Protein AF-A0A346PLQ7-F1 (afdb_monomer_lite)

Secondary structure (DSSP, 8-state):
---PPPHHHHHHHHHHHHHHHHHHHHHHH-GGGGGG-HHHHHHHTTS-HHHHHHHHHHHHHHHHHHHHHHHHH-------------------------------------------------------PPPTTHHHHHHHHHHH--SSS-HHHHHHHHHHHHHHHHHHHHHHHHHHHT--HHHHHHHHHTTTT---TTHHHHH--TTSPPPPHHHHHHHHHSSS-HHHHHHHHHHHHHHHHHHHHHHHHHTTS-S-----------

Organism: NCBI:txid2044521

Structure (mmCIF, N/CA/C/O backbone):
data_AF-A0A346PLQ7-F1
#
_entry.id   AF-A0A346PLQ7-F1
#
loop_
_atom_site.group_PDB
_atom_site.id
_atom_site.type_symbol
_atom_site.label_atom_id
_atom_site.label_alt_id
_atom_site.label_comp_id
_atom_site.label_asym_id
_atom_site.label_entity_id
_atom_site.label_seq_id
_atom_site.pdbx_PDB_ins_code
_atom_site.Cartn_x
_atom_site.Cartn_y
_atom_site.Cartn_z
_atom_site.occupancy
_atom_site.B_iso_or_equiv
_atom_site.auth_seq_id
_atom_site.auth_comp_id
_atom_site.auth_asym_id
_atom_site.auth_atom_id
_atom_site.pdbx_PDB_model_num
ATOM 1 N N . MET A 1 1 ? 37.295 -10.117 -28.046 1.00 43.34 1 MET A N 1
ATOM 2 C CA . MET A 1 1 ? 36.333 -10.942 -28.809 1.00 43.34 1 MET A CA 1
ATOM 3 C C . MET A 1 1 ? 35.296 -11.489 -27.837 1.00 43.34 1 MET A C 1
ATOM 5 O O . MET A 1 1 ? 35.578 -12.464 -27.155 1.00 43.34 1 MET A O 1
ATOM 9 N N . SER A 1 2 ? 34.142 -10.833 -27.710 1.00 53.53 2 SER A N 1
ATOM 10 C CA . SER A 1 2 ? 33.066 -11.277 -26.813 1.00 53.53 2 SER A CA 1
ATOM 11 C C . SER A 1 2 ? 32.132 -12.203 -27.582 1.00 53.53 2 SER A C 1
ATOM 13 O O . SER A 1 2 ? 31.464 -11.759 -28.512 1.00 53.53 2 SER A O 1
ATOM 15 N N . ARG A 1 3 ? 32.116 -13.495 -27.239 1.00 68.75 3 ARG A N 1
ATOM 16 C CA . ARG A 1 3 ? 31.121 -14.436 -27.764 1.00 68.75 3 ARG A CA 1
ATOM 17 C C . ARG A 1 3 ? 29.820 -14.179 -27.017 1.00 68.75 3 ARG A C 1
ATOM 19 O O . ARG A 1 3 ? 29.746 -14.417 -25.815 1.00 68.75 3 ARG A O 1
ATOM 26 N N . THR A 1 4 ? 28.829 -13.633 -27.704 1.00 61.00 4 THR A N 1
ATOM 27 C CA . THR A 1 4 ? 27.469 -13.567 -27.179 1.00 61.00 4 THR A CA 1
ATOM 28 C C . THR A 1 4 ? 26.945 -14.999 -27.038 1.00 61.00 4 THR A C 1
ATOM 30 O O . THR A 1 4 ? 27.007 -15.755 -28.010 1.00 61.00 4 THR A O 1
ATOM 33 N N . PRO A 1 5 ? 26.490 -15.407 -25.841 1.00 65.44 5 PRO A N 1
ATOM 34 C CA . PRO A 1 5 ? 25.977 -16.752 -25.623 1.00 65.44 5 PRO A CA 1
ATOM 35 C C . PRO A 1 5 ? 24.747 -16.990 -26.499 1.00 65.44 5 PRO A C 1
ATOM 37 O O . PRO A 1 5 ? 23.909 -16.101 -26.681 1.00 65.44 5 PRO A O 1
ATOM 40 N N . SER A 1 6 ? 24.654 -18.192 -27.060 1.00 80.81 6 SER A N 1
ATOM 41 C CA . SER A 1 6 ? 23.537 -18.578 -27.918 1.00 80.81 6 SER A CA 1
ATOM 42 C C . SER A 1 6 ? 22.246 -18.626 -27.102 1.00 80.81 6 SER A C 1
ATOM 44 O O . SER A 1 6 ? 22.224 -19.103 -25.968 1.00 80.81 6 SER A O 1
ATOM 46 N N . THR A 1 7 ? 21.128 -18.193 -27.687 1.00 76.75 7 THR A N 1
ATOM 47 C CA . THR A 1 7 ? 19.799 -18.240 -27.051 1.00 76.75 7 THR A CA 1
ATOM 48 C C . THR A 1 7 ? 19.446 -19.653 -26.573 1.00 76.75 7 THR A C 1
ATOM 50 O O . THR A 1 7 ? 18.760 -19.817 -25.568 1.00 76.75 7 THR A O 1
ATOM 53 N N . ARG A 1 8 ? 19.959 -20.685 -27.259 1.00 77.31 8 ARG A N 1
ATOM 54 C CA . ARG A 1 8 ? 19.791 -22.089 -26.860 1.00 77.31 8 ARG A CA 1
ATOM 55 C C . ARG A 1 8 ? 20.580 -22.438 -25.598 1.00 77.31 8 ARG A C 1
ATOM 57 O O . ARG A 1 8 ? 20.050 -23.134 -24.743 1.00 77.31 8 ARG A O 1
ATOM 64 N N . GLU A 1 9 ? 21.803 -21.933 -25.455 1.00 67.38 9 GLU A N 1
ATOM 65 C CA . GLU A 1 9 ? 22.626 -22.154 -24.255 1.00 67.38 9 GLU A CA 1
ATOM 66 C C . GLU A 1 9 ? 21.992 -21.494 -23.029 1.00 67.38 9 GLU A C 1
ATOM 68 O O . GLU A 1 9 ? 21.958 -22.086 -21.953 1.00 67.38 9 GLU A O 1
ATOM 73 N N . LEU A 1 10 ? 21.405 -20.307 -23.209 1.00 68.56 10 LEU A N 1
ATOM 74 C CA . LEU A 1 10 ? 20.679 -19.620 -22.145 1.00 68.56 10 LEU A CA 1
ATOM 75 C C . LEU A 1 10 ? 19.423 -20.397 -21.715 1.00 68.56 10 LEU A C 1
ATOM 77 O O . LEU A 1 10 ? 19.183 -20.550 -20.521 1.00 68.56 10 LEU A O 1
ATOM 81 N N . LEU A 1 11 ? 18.649 -20.935 -22.665 1.00 69.88 11 LEU A N 1
ATOM 82 C CA . LEU A 1 11 ? 17.477 -21.760 -22.347 1.00 69.88 11 LEU A CA 1
ATOM 83 C C . LEU A 1 11 ? 17.855 -23.041 -21.596 1.00 69.88 11 LEU A C 1
ATOM 85 O O . LEU A 1 11 ? 17.180 -23.400 -20.634 1.00 69.88 11 LEU A O 1
ATOM 89 N N . VAL A 1 12 ? 18.950 -23.699 -21.986 1.00 72.12 12 VAL A N 1
ATOM 90 C CA . VAL A 1 12 ? 19.456 -24.889 -21.285 1.00 72.12 12 VAL A CA 1
ATOM 91 C C . VAL A 1 12 ? 19.910 -24.537 -19.867 1.00 72.12 12 VAL A C 1
ATOM 93 O O . VAL A 1 12 ? 19.554 -25.241 -18.924 1.00 72.12 12 VAL A O 1
ATOM 96 N N . ALA A 1 13 ? 20.628 -23.426 -19.687 1.00 68.94 13 ALA A N 1
ATOM 97 C CA . ALA A 1 13 ? 21.065 -22.973 -18.367 1.00 68.94 13 ALA A CA 1
ATOM 98 C C . ALA A 1 13 ? 19.880 -22.641 -17.442 1.00 68.94 13 ALA A C 1
ATOM 100 O O . ALA A 1 13 ? 19.879 -23.035 -16.277 1.00 68.94 13 ALA A O 1
ATOM 101 N N . VAL A 1 14 ? 18.844 -21.973 -17.963 1.00 69.44 14 VAL A N 1
ATOM 102 C CA . VAL A 1 14 ? 17.620 -21.661 -17.206 1.00 69.44 14 VAL A CA 1
ATOM 103 C C . VAL A 1 14 ? 16.852 -22.936 -16.845 1.00 69.44 14 VAL A C 1
ATOM 105 O O . VAL A 1 14 ? 16.408 -23.069 -15.706 1.00 69.44 14 VAL A O 1
ATOM 108 N N . ALA A 1 15 ? 16.732 -23.894 -17.769 1.00 70.25 15 ALA A N 1
ATOM 109 C CA . ALA A 1 15 ? 16.064 -25.169 -17.506 1.00 70.25 15 ALA A CA 1
ATOM 110 C C . ALA A 1 15 ? 16.790 -25.987 -16.424 1.00 70.25 15 ALA A C 1
ATOM 112 O O . ALA A 1 15 ? 16.147 -26.509 -15.514 1.00 70.25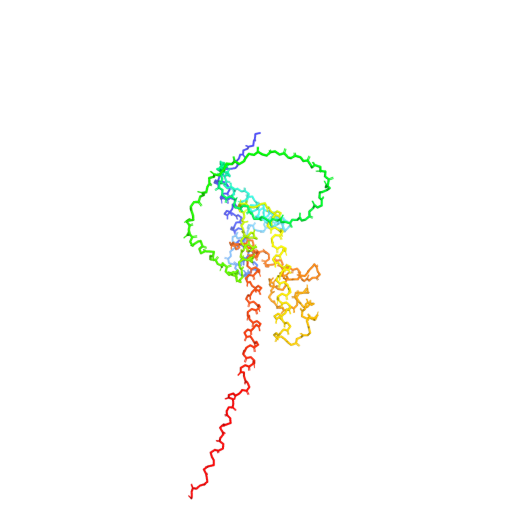 15 ALA A O 1
ATOM 113 N N . LEU A 1 16 ? 18.126 -26.045 -16.475 1.00 68.69 16 LEU A N 1
ATOM 114 C CA . LEU A 1 16 ? 18.941 -26.727 -15.466 1.00 68.69 16 LEU A CA 1
ATOM 115 C C . LEU A 1 16 ? 18.855 -26.043 -14.097 1.00 68.69 16 LEU A C 1
ATOM 117 O O . LEU A 1 16 ? 18.685 -26.724 -13.087 1.00 68.69 16 LEU A O 1
ATOM 121 N N . ALA A 1 17 ? 18.912 -24.709 -14.055 1.00 69.12 17 ALA A N 1
ATOM 122 C CA . ALA A 1 17 ? 18.752 -23.954 -12.815 1.00 69.12 17 ALA A CA 1
ATOM 123 C C . ALA A 1 17 ? 17.357 -24.163 -12.201 1.00 69.12 17 ALA A C 1
ATOM 125 O O . ALA A 1 17 ? 17.246 -24.390 -10.998 1.00 69.12 17 ALA A O 1
ATOM 126 N N . GLY A 1 18 ? 16.301 -24.157 -13.023 1.00 71.31 18 GLY A N 1
ATOM 127 C CA . GLY A 1 18 ? 14.931 -24.435 -12.587 1.00 71.31 18 GLY A CA 1
ATOM 128 C C . GLY A 1 18 ? 14.758 -25.855 -12.043 1.00 71.31 18 GLY A C 1
ATOM 129 O O . GLY A 1 18 ? 14.168 -26.031 -10.979 1.00 71.31 18 GLY A O 1
ATOM 130 N N . ALA A 1 19 ? 15.329 -26.859 -12.716 1.00 71.56 19 ALA A N 1
ATOM 131 C CA . ALA A 1 19 ? 15.303 -28.245 -12.252 1.00 71.56 19 ALA A CA 1
ATOM 132 C C . ALA A 1 19 ? 16.051 -28.425 -10.920 1.00 71.56 19 ALA A C 1
ATOM 134 O O . ALA A 1 19 ? 15.548 -29.101 -10.024 1.00 71.56 19 ALA A O 1
ATOM 135 N N . ALA A 1 20 ? 17.208 -27.777 -10.750 1.00 71.75 20 ALA A N 1
ATOM 136 C CA . ALA A 1 20 ? 17.966 -27.813 -9.499 1.00 71.75 20 ALA A CA 1
ATOM 137 C C . ALA A 1 20 ? 17.198 -27.167 -8.332 1.00 71.75 20 ALA A C 1
ATOM 139 O O . ALA A 1 20 ? 17.188 -27.700 -7.223 1.00 71.75 20 ALA A O 1
ATOM 140 N N . LEU A 1 21 ? 16.504 -26.053 -8.585 1.00 70.81 21 LEU A N 1
ATOM 141 C CA . LEU A 1 21 ? 15.679 -25.362 -7.588 1.00 70.81 21 LEU A CA 1
ATOM 142 C C . LEU A 1 21 ? 14.437 -26.181 -7.212 1.00 70.81 21 LEU A C 1
ATOM 144 O O . LEU A 1 21 ? 14.097 -26.291 -6.032 1.00 70.81 21 LEU A O 1
ATOM 148 N N . ALA A 1 22 ? 13.789 -26.804 -8.199 1.00 69.94 22 ALA A N 1
ATOM 149 C CA . ALA A 1 22 ? 12.669 -27.711 -7.973 1.00 69.94 22 ALA A CA 1
ATOM 150 C C . ALA A 1 22 ? 13.101 -28.913 -7.122 1.00 69.94 22 ALA A C 1
ATOM 152 O O . ALA A 1 22 ? 12.481 -29.182 -6.101 1.00 69.94 22 ALA A O 1
ATOM 153 N N . LEU A 1 23 ? 14.219 -29.561 -7.471 1.00 71.81 23 LEU A N 1
ATOM 154 C CA . LEU A 1 23 ? 14.755 -30.692 -6.711 1.00 71.81 23 LEU A CA 1
ATOM 155 C C . LEU A 1 23 ? 15.138 -30.296 -5.279 1.00 71.81 23 LEU A C 1
ATOM 157 O O . LEU A 1 23 ? 14.747 -30.983 -4.334 1.00 71.81 23 LEU A O 1
ATOM 161 N N . GLY A 1 24 ? 15.824 -29.162 -5.102 1.00 71.25 24 GLY A N 1
ATOM 162 C CA . GLY A 1 24 ? 16.203 -28.647 -3.784 1.00 71.25 24 GLY A CA 1
ATOM 163 C C . GLY A 1 24 ? 15.001 -28.305 -2.900 1.00 71.25 24 GLY A C 1
ATOM 164 O O . GLY A 1 24 ? 14.987 -28.638 -1.717 1.00 71.25 24 GLY A O 1
ATOM 165 N N . THR A 1 25 ? 13.952 -27.705 -3.467 1.00 70.12 25 THR A N 1
ATOM 166 C CA . THR A 1 25 ? 12.725 -27.391 -2.713 1.00 70.12 25 THR A CA 1
ATOM 167 C C . THR A 1 25 ? 11.950 -28.649 -2.329 1.00 70.12 25 THR A C 1
ATOM 169 O O . THR A 1 25 ? 11.519 -28.760 -1.180 1.00 70.12 25 THR A O 1
ATOM 172 N N . THR A 1 26 ? 11.838 -29.642 -3.220 1.00 68.38 26 THR A N 1
ATOM 173 C CA . THR A 1 26 ? 11.240 -30.940 -2.862 1.00 68.38 26 THR A CA 1
ATOM 174 C C . THR A 1 26 ? 12.032 -31.685 -1.792 1.00 68.38 26 THR A C 1
ATOM 176 O O . THR A 1 26 ? 11.416 -32.267 -0.904 1.00 68.38 26 THR A O 1
ATOM 179 N N . ALA A 1 27 ? 13.366 -31.625 -1.820 1.00 70.12 27 ALA A N 1
ATOM 180 C CA . ALA A 1 27 ? 14.225 -32.254 -0.818 1.00 70.12 27 ALA A CA 1
ATOM 181 C C . ALA A 1 27 ? 14.017 -31.667 0.590 1.00 70.12 27 ALA A C 1
ATOM 183 O O . ALA A 1 27 ? 13.971 -32.410 1.567 1.00 70.12 27 ALA A O 1
ATOM 184 N N . VAL A 1 28 ? 13.832 -30.345 0.694 1.00 70.81 28 VAL A N 1
ATOM 185 C CA . VAL A 1 28 ? 13.561 -29.665 1.973 1.00 70.81 28 VAL A CA 1
ATOM 186 C C . VAL A 1 28 ? 12.150 -29.966 2.487 1.00 70.81 28 VAL A C 1
ATOM 188 O O . VAL A 1 28 ? 11.960 -30.174 3.682 1.00 70.81 28 VAL A O 1
ATOM 191 N N . LEU A 1 29 ? 11.153 -29.998 1.599 1.00 74.56 29 LEU A N 1
ATOM 192 C CA . LEU A 1 29 ? 9.750 -30.203 1.977 1.00 74.56 29 LEU A CA 1
ATOM 193 C C . LEU A 1 29 ? 9.404 -31.672 2.258 1.00 74.56 29 LEU A C 1
ATOM 195 O O . LEU A 1 29 ? 8.481 -31.947 3.024 1.00 74.56 29 LEU A O 1
ATOM 199 N N . ARG A 1 30 ? 10.097 -32.618 1.617 1.00 71.38 30 ARG A N 1
ATOM 200 C CA . ARG A 1 30 ? 9.848 -34.061 1.738 1.00 71.38 30 ARG A CA 1
ATOM 201 C C . ARG A 1 30 ? 11.162 -34.847 1.724 1.00 71.38 30 ARG A C 1
ATOM 203 O O . ARG A 1 30 ? 11.501 -35.443 0.700 1.00 71.38 30 ARG A O 1
ATOM 210 N N . PRO A 1 31 ? 11.871 -34.922 2.864 1.00 71.19 31 PRO A N 1
ATOM 211 C CA . PRO A 1 31 ? 13.129 -35.663 2.953 1.00 71.19 31 PRO A CA 1
ATOM 212 C C . PRO A 1 31 ? 12.963 -37.157 2.622 1.00 71.19 31 PRO A C 1
ATOM 214 O O . PRO A 1 31 ? 13.887 -37.773 2.107 1.00 71.19 31 PRO A O 1
ATOM 217 N N . THR A 1 32 ? 11.766 -37.723 2.807 1.00 78.88 32 THR A N 1
ATOM 218 C CA . THR A 1 32 ? 11.457 -39.132 2.500 1.00 78.88 32 THR A CA 1
ATOM 219 C C . THR A 1 32 ? 11.473 -39.478 1.008 1.00 78.88 32 THR A C 1
ATOM 221 O O . THR A 1 32 ? 11.574 -40.649 0.658 1.00 78.88 32 THR A O 1
ATOM 224 N N . LEU A 1 33 ? 11.402 -38.496 0.099 1.00 67.44 33 LEU A N 1
ATOM 225 C CA . LEU A 1 33 ? 11.536 -38.760 -1.341 1.00 67.44 33 LEU A CA 1
ATOM 226 C C . LEU A 1 33 ? 12.994 -38.979 -1.768 1.00 67.44 33 LEU A C 1
ATOM 228 O O . LEU A 1 33 ? 13.230 -39.611 -2.796 1.00 67.44 33 LEU A O 1
ATOM 232 N N . LEU A 1 34 ? 13.966 -38.502 -0.982 1.00 62.28 34 LEU A N 1
ATOM 233 C CA . LEU A 1 34 ? 15.385 -38.752 -1.250 1.00 62.28 34 LEU A CA 1
ATOM 234 C C . LEU A 1 34 ? 15.753 -40.223 -1.024 1.00 62.28 34 LEU A C 1
ATOM 236 O O . LEU A 1 34 ? 16.604 -40.744 -1.737 1.00 62.28 34 LEU A O 1
ATOM 240 N N . GLU A 1 35 ? 15.053 -40.914 -0.119 1.00 69.81 35 GLU A N 1
ATOM 241 C CA . GLU A 1 35 ? 15.236 -42.354 0.116 1.00 69.81 35 GLU A CA 1
ATOM 242 C C . GLU A 1 35 ? 14.797 -43.214 -1.083 1.00 69.81 35 GLU A C 1
ATOM 244 O O . GLU A 1 35 ? 15.256 -44.343 -1.236 1.00 69.81 35 GLU A O 1
ATOM 249 N N . GLN A 1 36 ? 13.935 -42.699 -1.970 1.00 72.81 36 GLN A N 1
ATOM 250 C CA . GLN A 1 36 ? 13.417 -43.465 -3.112 1.00 72.81 36 GLN A CA 1
ATOM 251 C C . GLN A 1 36 ? 14.311 -43.423 -4.359 1.00 72.81 36 GLN A C 1
ATOM 253 O O . GLN A 1 36 ? 14.020 -44.124 -5.330 1.00 72.81 36 GLN A O 1
ATOM 258 N N . VAL A 1 37 ? 15.394 -42.635 -4.367 1.00 72.44 37 VAL A N 1
ATOM 259 C CA . VAL A 1 37 ? 16.249 -42.475 -5.556 1.00 72.44 37 VAL A CA 1
ATOM 260 C C . VAL A 1 37 ? 17.716 -42.802 -5.235 1.00 72.44 37 VAL A C 1
ATOM 262 O O . VAL A 1 37 ? 18.540 -41.893 -5.116 1.00 72.44 37 VAL A O 1
ATOM 265 N N . PRO A 1 38 ? 18.095 -44.096 -5.172 1.00 73.50 38 PRO A N 1
ATOM 266 C CA . PRO A 1 38 ? 19.467 -44.524 -4.849 1.00 73.50 38 PRO A CA 1
ATOM 267 C C . PRO A 1 38 ? 20.522 -44.021 -5.855 1.00 73.50 38 PRO A C 1
ATOM 269 O O . PRO A 1 38 ? 21.710 -43.917 -5.544 1.00 73.50 38 PRO A O 1
ATOM 272 N N . ALA A 1 39 ? 20.095 -43.639 -7.063 1.00 69.56 39 ALA A N 1
ATOM 273 C CA . ALA A 1 39 ? 20.966 -43.033 -8.066 1.00 69.56 39 ALA A CA 1
ATOM 274 C C . ALA A 1 39 ? 21.487 -41.638 -7.660 1.00 69.56 39 ALA A C 1
ATOM 276 O O . ALA A 1 39 ? 22.589 -41.267 -8.063 1.00 69.56 39 ALA A O 1
ATOM 277 N N . LEU A 1 40 ? 20.738 -40.870 -6.854 1.00 63.91 40 LEU A N 1
ATOM 278 C CA . LEU A 1 40 ? 21.210 -39.571 -6.358 1.00 63.91 40 LEU A CA 1
ATOM 279 C C . LEU A 1 40 ? 22.263 -39.738 -5.262 1.00 63.91 40 LEU A C 1
ATOM 281 O O . LEU A 1 40 ? 23.227 -38.979 -5.233 1.00 63.91 40 LEU A O 1
ATOM 285 N N . GLU A 1 41 ? 22.121 -40.746 -4.405 1.00 69.25 41 GLU A N 1
ATOM 286 C CA . GLU A 1 41 ? 23.046 -40.998 -3.296 1.00 69.25 41 GLU A CA 1
ATOM 287 C C . GLU A 1 41 ? 24.469 -41.281 -3.803 1.00 69.25 41 GLU A C 1
ATOM 289 O O . GLU A 1 41 ? 25.445 -40.742 -3.284 1.00 69.25 41 GLU A O 1
ATOM 294 N N . SER A 1 42 ? 24.578 -42.016 -4.915 1.00 74.12 42 SER A N 1
ATOM 295 C CA . SER A 1 42 ? 25.856 -42.292 -5.588 1.00 74.12 42 SER A CA 1
ATOM 296 C C . SER A 1 42 ? 26.502 -41.034 -6.186 1.00 74.12 42 SER A C 1
ATOM 298 O O . SER A 1 42 ? 27.724 -40.901 -6.189 1.00 74.12 42 SER A O 1
ATOM 300 N N . ALA A 1 43 ? 25.692 -40.095 -6.684 1.00 67.94 43 ALA A N 1
ATOM 301 C CA . ALA A 1 43 ? 26.179 -38.845 -7.265 1.00 67.94 43 ALA A CA 1
ATOM 302 C C . ALA A 1 43 ? 26.557 -37.805 -6.193 1.00 67.94 43 ALA A C 1
ATOM 304 O O . ALA A 1 43 ? 27.497 -37.034 -6.384 1.00 67.94 43 ALA A O 1
ATOM 305 N N . LEU A 1 44 ? 25.845 -37.789 -5.063 1.00 66.62 44 LEU A N 1
ATOM 306 C CA . LEU A 1 44 ? 26.087 -36.873 -3.945 1.00 66.62 44 LEU A CA 1
ATOM 307 C C . LEU A 1 44 ? 27.176 -37.363 -2.986 1.00 66.62 44 LEU A C 1
ATOM 309 O O . LEU A 1 44 ? 27.885 -36.531 -2.428 1.00 66.62 44 LEU A O 1
ATOM 313 N N . GLY A 1 45 ? 27.370 -38.676 -2.836 1.00 76.94 45 GLY A N 1
ATOM 314 C CA . GLY A 1 45 ? 28.389 -39.245 -1.946 1.00 76.94 45 GLY A CA 1
ATOM 315 C C . GLY A 1 45 ? 29.832 -38.881 -2.321 1.00 76.94 45 GLY A C 1
ATOM 316 O O . GLY A 1 45 ? 30.712 -38.909 -1.466 1.00 76.94 45 GLY A O 1
ATOM 317 N N . GLY A 1 46 ? 30.078 -38.499 -3.579 1.00 80.06 46 GLY A N 1
ATOM 318 C CA . GLY A 1 46 ? 31.382 -38.013 -4.043 1.00 80.06 46 GLY A CA 1
ATOM 319 C C . GLY A 1 46 ? 31.601 -36.503 -3.888 1.00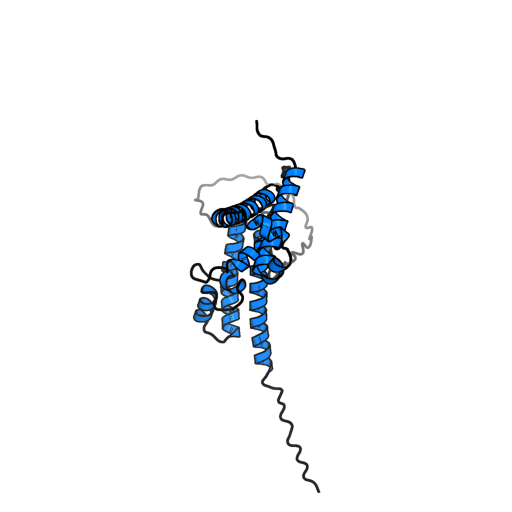 80.06 46 GLY A C 1
ATOM 320 O O . GLY A 1 46 ? 32.708 -36.024 -4.128 1.00 80.06 46 GLY A O 1
ATOM 321 N N . LEU A 1 47 ? 30.571 -35.733 -3.521 1.00 77.81 47 LEU A N 1
ATOM 322 C CA . LEU A 1 47 ? 30.662 -34.280 -3.395 1.00 77.81 47 LEU A CA 1
ATOM 323 C C . LEU A 1 47 ? 30.972 -33.897 -1.948 1.00 77.81 47 LEU A C 1
ATOM 325 O O . LEU A 1 47 ? 30.202 -34.185 -1.034 1.00 77.81 47 LEU A O 1
ATOM 329 N N . GLU A 1 48 ? 32.083 -33.189 -1.733 1.00 83.12 48 GLU A N 1
ATOM 330 C CA . GLU A 1 48 ? 32.378 -32.625 -0.416 1.00 83.12 48 GLU A CA 1
ATOM 331 C C . GLU A 1 48 ? 31.221 -31.718 0.060 1.00 83.12 48 GLU A C 1
ATOM 333 O O . GLU A 1 48 ? 30.713 -30.906 -0.724 1.00 83.12 48 GLU A O 1
ATOM 338 N N . PRO A 1 49 ? 30.842 -31.760 1.353 1.00 78.75 49 PRO A N 1
ATOM 339 C CA . PRO A 1 49 ? 29.760 -30.934 1.900 1.00 78.75 49 PRO A CA 1
ATOM 340 C C . PRO A 1 49 ? 29.935 -29.435 1.618 1.00 78.75 49 PRO A C 1
ATOM 342 O O . PRO A 1 49 ? 28.967 -28.714 1.376 1.00 78.75 49 PRO A O 1
ATOM 345 N N . ARG A 1 50 ? 31.189 -28.958 1.592 1.00 74.62 50 ARG A N 1
ATOM 346 C CA . ARG A 1 50 ? 31.522 -27.571 1.236 1.00 74.62 50 ARG A CA 1
ATOM 347 C C . ARG A 1 50 ? 31.132 -27.227 -0.200 1.00 74.62 50 ARG A C 1
ATOM 349 O O . ARG A 1 50 ? 30.635 -26.130 -0.439 1.00 74.62 50 ARG A O 1
ATOM 356 N N . THR A 1 51 ? 31.309 -28.155 -1.133 1.00 72.06 51 THR A N 1
ATOM 357 C CA . THR A 1 51 ? 30.976 -27.973 -2.550 1.00 72.06 51 THR A CA 1
ATOM 358 C C . THR A 1 51 ? 29.471 -27.862 -2.752 1.00 72.06 51 THR A C 1
ATOM 360 O O . THR A 1 51 ? 29.030 -27.044 -3.553 1.00 72.06 51 THR A O 1
ATOM 363 N N . VAL A 1 52 ? 28.671 -28.605 -1.980 1.00 72.31 52 VAL A N 1
ATOM 364 C CA . VAL A 1 52 ? 27.200 -28.524 -2.024 1.00 72.31 52 VAL A CA 1
ATOM 365 C C . VAL A 1 52 ? 26.708 -27.154 -1.552 1.00 72.31 52 VAL A C 1
ATOM 367 O O . VAL A 1 52 ? 25.887 -26.526 -2.221 1.00 72.31 52 VAL A O 1
ATOM 370 N N . VAL A 1 53 ? 27.249 -26.645 -0.439 1.00 74.25 53 VAL A N 1
ATOM 371 C CA . VAL A 1 53 ? 26.913 -25.300 0.064 1.00 74.25 53 VAL A CA 1
ATOM 372 C C . VAL A 1 53 ? 27.321 -24.227 -0.946 1.00 74.25 53 VAL A C 1
ATOM 374 O O . VAL A 1 53 ? 26.542 -23.324 -1.247 1.00 74.25 53 VAL A O 1
ATOM 377 N N . LEU A 1 54 ? 28.516 -24.348 -1.522 1.00 71.12 54 LEU A N 1
ATOM 378 C CA . LEU A 1 54 ? 29.036 -23.386 -2.489 1.00 71.12 54 LEU A CA 1
ATOM 379 C C . LEU A 1 54 ? 28.232 -23.405 -3.800 1.00 71.12 54 LEU A C 1
ATOM 381 O O . LEU A 1 54 ? 27.885 -22.342 -4.312 1.00 71.12 54 LEU A O 1
ATOM 385 N N . ALA A 1 55 ? 27.852 -24.587 -4.293 1.00 70.81 55 ALA A N 1
ATOM 386 C CA . ALA A 1 55 ? 26.983 -24.752 -5.457 1.00 70.81 55 ALA A CA 1
ATOM 387 C C . ALA A 1 55 ? 25.570 -24.203 -5.211 1.00 70.81 55 ALA A C 1
ATOM 389 O O . ALA A 1 55 ? 24.993 -23.588 -6.105 1.00 70.81 55 ALA A O 1
ATOM 390 N N . SER A 1 56 ? 25.033 -24.358 -3.997 1.00 67.88 56 SER A N 1
ATOM 391 C CA . SER A 1 56 ? 23.750 -23.770 -3.598 1.00 67.88 56 SER A CA 1
ATOM 392 C C . SER A 1 56 ? 23.791 -22.237 -3.623 1.00 67.88 56 SER A C 1
ATOM 394 O O . SER A 1 56 ? 22.926 -21.608 -4.239 1.00 67.88 56 SER A O 1
ATOM 396 N N . ILE A 1 57 ? 24.833 -21.630 -3.037 1.00 71.69 57 ILE A N 1
ATOM 397 C CA . ILE A 1 57 ? 25.039 -20.170 -3.028 1.00 71.69 57 ILE A CA 1
ATOM 398 C C . ILE A 1 57 ? 25.225 -19.635 -4.456 1.00 71.69 57 ILE A C 1
ATOM 400 O O . ILE A 1 57 ? 24.607 -18.643 -4.842 1.00 71.69 57 ILE A O 1
ATOM 404 N N . LEU A 1 58 ? 26.040 -20.304 -5.275 1.00 68.00 58 LEU A N 1
ATOM 405 C CA . LEU A 1 58 ? 26.227 -19.942 -6.684 1.00 68.00 58 LEU A CA 1
ATOM 406 C C . LEU A 1 58 ? 24.945 -20.111 -7.501 1.00 68.00 58 LEU A C 1
ATOM 408 O O . LEU A 1 58 ? 24.652 -19.263 -8.341 1.00 68.00 58 LEU A O 1
ATOM 412 N N . GLY A 1 59 ? 24.159 -21.156 -7.236 1.00 72.81 59 GLY A N 1
ATOM 413 C CA . GLY A 1 59 ? 22.859 -21.372 -7.863 1.00 72.81 59 GLY A CA 1
ATOM 414 C C . GLY A 1 59 ? 21.878 -20.246 -7.542 1.00 72.81 59 GLY A C 1
ATOM 415 O O . GLY A 1 59 ? 21.254 -19.695 -8.447 1.00 72.81 59 GLY A O 1
ATOM 416 N N . THR A 1 60 ? 21.801 -19.829 -6.276 1.00 68.44 60 THR A N 1
ATOM 417 C CA . THR A 1 60 ? 20.947 -18.702 -5.861 1.00 68.44 60 THR A CA 1
ATOM 418 C C . THR A 1 60 ? 21.406 -17.375 -6.463 1.00 68.44 60 THR A C 1
ATOM 420 O O . THR A 1 60 ? 20.580 -16.629 -6.993 1.00 68.44 60 THR A O 1
ATOM 423 N N . LEU A 1 61 ? 22.713 -17.093 -6.464 1.00 69.00 61 LEU A N 1
ATOM 424 C CA . LEU A 1 61 ? 23.271 -15.896 -7.105 1.00 69.00 61 LEU A CA 1
ATOM 425 C C . LEU A 1 61 ? 23.052 -15.892 -8.627 1.00 69.00 61 LEU A C 1
ATOM 427 O O . LEU A 1 61 ? 22.732 -14.850 -9.200 1.00 69.00 61 LEU A O 1
ATOM 431 N N . GLY A 1 62 ? 23.168 -17.049 -9.283 1.00 72.06 62 GLY A N 1
ATOM 432 C CA . GLY A 1 62 ? 22.926 -17.204 -10.718 1.00 72.06 62 GLY A CA 1
ATOM 433 C C . GLY A 1 62 ? 21.474 -16.921 -11.105 1.00 72.06 62 GLY A C 1
ATOM 434 O O . GLY A 1 62 ? 21.218 -16.212 -12.080 1.00 72.06 62 GLY A O 1
ATOM 435 N N . VAL A 1 63 ? 20.517 -17.396 -10.304 1.00 68.25 63 VAL A N 1
ATOM 436 C CA . VAL A 1 63 ? 19.087 -17.110 -10.498 1.00 68.25 63 VAL A CA 1
ATOM 437 C C . VAL A 1 63 ? 18.796 -15.621 -10.301 1.00 68.25 63 VAL A C 1
ATOM 439 O O . VAL A 1 63 ? 18.128 -15.017 -11.140 1.00 68.25 63 VAL A O 1
ATOM 442 N N . ALA A 1 64 ? 19.354 -14.997 -9.258 1.00 60.97 64 ALA A N 1
ATOM 443 C CA . ALA A 1 64 ? 19.196 -13.561 -9.023 1.00 60.97 64 ALA A CA 1
ATOM 444 C C . ALA A 1 64 ? 19.748 -12.714 -10.189 1.00 60.97 64 ALA A C 1
ATOM 446 O O . ALA A 1 64 ? 19.106 -11.756 -10.628 1.00 60.97 64 ALA A O 1
ATOM 447 N N . ALA A 1 65 ? 20.904 -13.094 -10.743 1.00 62.66 65 ALA A N 1
ATOM 448 C CA . ALA A 1 65 ? 21.504 -12.415 -11.889 1.00 62.66 65 ALA A CA 1
ATOM 449 C C . ALA A 1 65 ? 20.661 -12.566 -13.170 1.00 62.66 65 ALA A C 1
ATOM 451 O O . ALA A 1 65 ? 20.471 -11.592 -13.901 1.00 62.66 65 ALA A O 1
ATOM 452 N N . LEU A 1 66 ? 20.105 -13.755 -13.427 1.00 57.53 66 LEU A N 1
ATOM 453 C CA . LEU A 1 66 ? 19.238 -13.999 -14.585 1.00 57.53 66 LEU A CA 1
ATOM 454 C C . LEU A 1 66 ? 17.935 -13.189 -14.519 1.00 57.53 66 LEU A C 1
ATOM 456 O O . LEU A 1 66 ? 17.532 -12.603 -15.526 1.00 57.53 66 LEU A O 1
ATOM 460 N N . VAL A 1 67 ? 17.319 -13.079 -13.339 1.00 65.25 67 VAL A N 1
ATOM 461 C CA . VAL 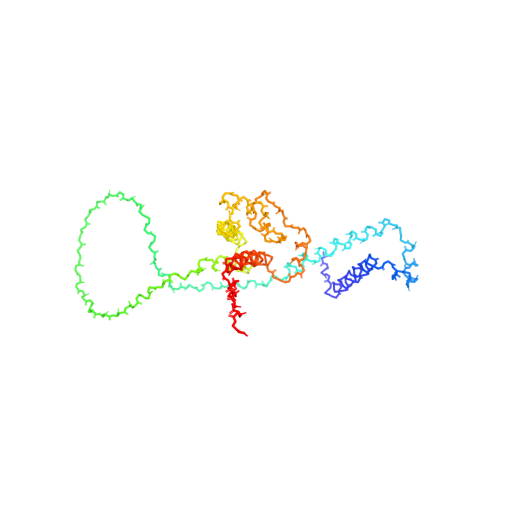A 1 67 ? 16.119 -12.249 -13.132 1.00 65.25 67 VAL A CA 1
ATOM 462 C C . VAL A 1 67 ? 16.431 -10.761 -13.355 1.00 65.25 67 VAL A C 1
ATOM 464 O O . VAL A 1 67 ? 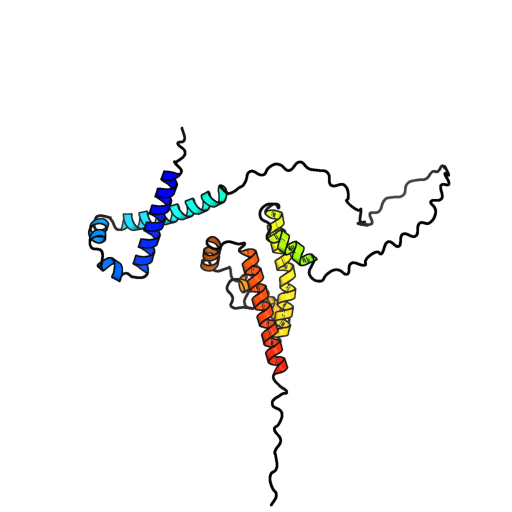15.671 -10.063 -14.030 1.00 65.25 67 VAL A O 1
ATOM 467 N N . GLY A 1 68 ? 17.586 -10.279 -12.885 1.00 52.81 68 GLY A N 1
ATOM 468 C CA . GLY A 1 68 ? 18.018 -8.892 -13.096 1.00 52.81 68 GLY A CA 1
ATOM 469 C C . GLY A 1 68 ? 18.309 -8.537 -14.562 1.00 52.81 68 GLY A C 1
ATOM 470 O O . GLY A 1 68 ? 18.015 -7.425 -15.004 1.00 52.81 68 GLY A O 1
ATOM 471 N N . VAL A 1 69 ? 18.855 -9.474 -15.346 1.00 55.72 69 VAL A N 1
ATOM 472 C CA . VAL A 1 69 ? 19.177 -9.248 -16.769 1.00 55.72 69 VAL A CA 1
ATOM 473 C C . VAL A 1 69 ? 17.931 -9.329 -17.656 1.00 55.72 69 VAL A C 1
ATOM 475 O O . VAL A 1 69 ? 17.779 -8.507 -18.562 1.00 55.72 69 VAL A O 1
ATOM 478 N N . ALA A 1 70 ? 16.998 -10.242 -17.370 1.00 50.22 70 ALA A N 1
ATOM 479 C CA . ALA A 1 70 ? 15.742 -10.353 -18.116 1.00 50.22 70 ALA A CA 1
ATOM 480 C C . ALA A 1 70 ? 14.876 -9.082 -18.005 1.00 50.22 70 ALA A C 1
ATOM 482 O O . ALA A 1 70 ? 14.268 -8.663 -18.992 1.00 50.22 70 ALA A O 1
ATOM 483 N N . GLY A 1 71 ? 14.896 -8.405 -16.851 1.00 47.34 71 GLY A N 1
ATOM 484 C CA . GLY A 1 71 ? 14.218 -7.116 -16.670 1.00 47.34 71 GLY A CA 1
ATOM 485 C C . GLY A 1 71 ? 14.813 -5.971 -17.501 1.00 47.34 71 GLY A C 1
ATOM 486 O O . GLY A 1 71 ? 14.116 -5.011 -17.821 1.00 47.34 71 GLY A O 1
ATOM 487 N N . LYS A 1 72 ? 16.086 -6.064 -17.906 1.00 49.00 72 LYS A N 1
ATOM 488 C CA . LYS A 1 72 ? 16.770 -5.005 -18.666 1.00 49.00 72 LYS A CA 1
ATOM 489 C C . LYS A 1 72 ? 16.592 -5.132 -20.184 1.00 49.00 72 LYS A C 1
ATOM 491 O O . LYS A 1 72 ? 16.757 -4.142 -20.890 1.00 49.00 72 LYS A O 1
ATOM 496 N N . LEU A 1 73 ? 16.241 -6.322 -20.678 1.00 46.47 73 LEU A N 1
ATOM 497 C CA . LEU A 1 73 ? 16.090 -6.608 -22.112 1.00 46.47 73 LEU A CA 1
ATOM 498 C C . LEU A 1 73 ? 14.669 -6.370 -22.653 1.00 46.47 73 LEU A C 1
ATOM 500 O O . LEU A 1 73 ? 14.486 -6.342 -23.864 1.00 46.47 73 LEU A O 1
ATOM 504 N N . ARG A 1 74 ? 13.674 -6.126 -21.789 1.00 46.66 74 ARG A N 1
ATOM 505 C CA . ARG A 1 74 ? 12.333 -5.652 -22.187 1.00 46.66 74 ARG A CA 1
ATOM 506 C C . ARG A 1 74 ? 12.214 -4.128 -22.133 1.00 46.66 74 ARG A C 1
ATOM 508 O O . ARG A 1 74 ? 11.238 -3.595 -21.622 1.00 46.66 74 ARG A O 1
ATOM 515 N N . ARG A 1 75 ? 13.211 -3.412 -22.649 1.00 41.25 75 ARG A N 1
ATOM 516 C CA . ARG A 1 75 ? 12.991 -2.025 -23.065 1.00 41.25 75 ARG A CA 1
ATOM 517 C C . ARG A 1 75 ? 12.688 -2.068 -24.558 1.00 41.25 75 ARG A C 1
ATOM 519 O O . ARG A 1 75 ? 13.627 -2.321 -25.316 1.00 41.25 75 ARG A O 1
ATOM 526 N N . PRO A 1 76 ? 11.426 -1.912 -24.998 1.00 46.91 76 PRO A N 1
ATOM 527 C CA . PRO A 1 76 ? 11.186 -1.654 -26.408 1.00 46.91 76 PRO A CA 1
ATOM 528 C C . PRO A 1 76 ? 12.016 -0.424 -26.812 1.00 46.91 76 PRO A C 1
ATOM 530 O O . PRO A 1 76 ? 12.186 0.488 -25.994 1.00 46.91 76 PRO A O 1
ATOM 533 N N . PRO A 1 77 ? 12.606 -0.405 -28.019 1.00 46.72 77 PRO A N 1
ATOM 534 C CA . PRO A 1 77 ? 13.247 0.797 -28.522 1.00 46.72 77 PRO A CA 1
ATOM 535 C C . PRO A 1 77 ? 12.201 1.909 -28.500 1.00 46.72 77 PRO A C 1
ATOM 537 O O . PRO A 1 77 ? 11.173 1.809 -29.162 1.00 46.72 77 PRO A O 1
ATOM 540 N N . VAL A 1 78 ? 12.443 2.928 -27.674 1.00 45.16 78 VAL A N 1
ATOM 541 C CA . VAL A 1 78 ? 11.640 4.146 -27.659 1.00 45.16 78 VAL A CA 1
ATOM 542 C C . VAL A 1 78 ? 11.842 4.780 -29.023 1.00 45.16 78 VAL A C 1
ATOM 544 O O . VAL A 1 78 ? 12.891 5.362 -29.304 1.00 45.16 78 VAL A O 1
ATOM 547 N N . GLU A 1 79 ? 10.866 4.582 -29.897 1.00 46.94 79 GLU A N 1
ATOM 548 C CA . GLU A 1 79 ? 10.755 5.324 -31.135 1.00 46.94 79 GLU A CA 1
ATOM 549 C C . GLU A 1 79 ? 10.606 6.797 -30.736 1.00 46.94 79 GLU A C 1
ATOM 551 O O . GLU A 1 79 ? 9.679 7.128 -29.992 1.00 46.94 79 GLU A O 1
ATOM 556 N N . PRO A 1 80 ? 11.547 7.683 -31.110 1.00 49.34 80 PRO A N 1
ATOM 557 C CA . PRO A 1 80 ? 11.456 9.082 -30.737 1.00 49.34 80 PRO A CA 1
ATOM 558 C C . PRO A 1 80 ? 10.223 9.661 -31.425 1.00 49.34 80 PRO A C 1
ATOM 560 O O . PRO A 1 80 ? 10.238 9.949 -32.624 1.00 49.34 80 PRO A O 1
ATOM 563 N N . LEU A 1 81 ? 9.139 9.801 -30.660 1.00 39.12 81 LEU A N 1
ATOM 564 C CA . LEU A 1 81 ? 7.932 10.478 -31.095 1.00 39.12 81 LEU A CA 1
ATOM 565 C C . LEU A 1 81 ? 8.331 11.878 -31.557 1.00 39.12 81 LEU A C 1
ATOM 567 O O . LEU A 1 81 ? 8.740 12.730 -30.767 1.00 39.12 81 LEU A O 1
ATOM 571 N N . ARG A 1 82 ? 8.222 12.090 -32.874 1.00 42.59 82 ARG A N 1
ATOM 572 C CA . ARG A 1 82 ? 8.127 13.412 -33.486 1.00 42.59 82 ARG A CA 1
ATOM 573 C C . ARG A 1 82 ? 7.138 14.219 -32.658 1.00 42.59 82 ARG A C 1
ATOM 575 O O . ARG A 1 82 ? 5.957 13.892 -32.603 1.00 42.59 82 ARG A O 1
ATOM 582 N N . SER A 1 83 ? 7.633 15.275 -32.037 1.00 37.50 83 SER A N 1
ATOM 583 C CA . SER A 1 83 ? 6.841 16.298 -31.381 1.00 37.50 83 SER A CA 1
ATOM 584 C C . SER A 1 83 ? 5.962 16.987 -32.426 1.00 37.50 83 SER A C 1
ATOM 586 O O . SER A 1 83 ? 6.361 17.956 -33.067 1.00 37.50 83 SER A O 1
ATOM 588 N N . THR A 1 84 ? 4.752 16.470 -32.628 1.00 51.88 84 THR A N 1
ATOM 589 C CA . THR A 1 84 ? 3.655 17.240 -33.212 1.00 51.88 84 THR A CA 1
ATOM 590 C C . THR A 1 84 ? 3.309 18.357 -32.228 1.00 51.88 84 THR A C 1
ATOM 592 O O . THR A 1 84 ? 2.930 18.052 -31.095 1.00 51.88 84 THR A O 1
ATOM 595 N N . PRO A 1 85 ? 3.451 19.641 -32.600 1.00 55.81 85 PRO A N 1
ATOM 596 C CA . PRO A 1 85 ? 3.004 20.735 -31.754 1.00 55.81 85 PRO A CA 1
ATOM 597 C C . PRO A 1 85 ? 1.480 20.661 -31.642 1.00 55.81 85 PRO A C 1
ATOM 599 O O . PRO A 1 85 ? 0.757 20.970 -32.587 1.00 55.81 85 PRO A O 1
ATOM 602 N N . ALA A 1 86 ? 0.991 20.218 -30.486 1.00 46.56 86 ALA A N 1
ATOM 603 C CA . ALA A 1 86 ? -0.411 20.327 -30.131 1.00 46.56 86 ALA A CA 1
ATOM 604 C C . ALA A 1 86 ? -0.739 21.810 -29.912 1.00 46.56 86 ALA A C 1
ATOM 606 O O . ALA A 1 86 ? -0.467 22.402 -28.868 1.00 46.56 86 ALA A O 1
ATOM 607 N N . THR A 1 87 ? -1.294 22.418 -30.953 1.00 54.59 87 THR A N 1
ATOM 608 C CA . THR A 1 87 ? -2.089 23.639 -30.888 1.00 54.59 87 THR A CA 1
ATOM 609 C C . THR A 1 87 ? -3.264 23.407 -29.937 1.00 54.59 87 THR A C 1
ATOM 611 O O . THR A 1 87 ? -4.074 22.517 -30.180 1.00 54.59 87 THR A O 1
ATOM 614 N N . GLY A 1 88 ? -3.368 24.210 -28.872 1.00 49.94 88 GLY A N 1
ATOM 615 C CA . GLY A 1 88 ? -4.575 24.253 -28.038 1.00 49.94 88 GLY A CA 1
ATOM 616 C C . GLY A 1 88 ? -4.374 24.354 -26.526 1.00 49.94 88 GLY A C 1
ATOM 617 O O . GLY A 1 88 ? -5.189 23.816 -25.788 1.00 49.94 88 GLY A O 1
ATOM 618 N N . ALA A 1 89 ? -3.329 25.029 -26.037 1.00 46.44 89 ALA A N 1
ATOM 619 C CA . ALA A 1 89 ? -3.289 25.455 -24.639 1.00 46.44 89 ALA A CA 1
ATOM 620 C C . ALA A 1 89 ? -4.152 26.717 -24.483 1.00 46.44 89 ALA A C 1
ATOM 622 O O . ALA A 1 89 ? -3.729 27.823 -24.818 1.00 46.44 89 ALA A O 1
ATOM 623 N N . THR A 1 90 ? -5.382 26.539 -24.005 1.00 48.53 90 THR A N 1
ATOM 624 C CA . THR A 1 90 ? -6.174 27.626 -23.435 1.00 48.53 90 THR A CA 1
ATOM 625 C C . THR A 1 90 ? -5.487 28.118 -22.172 1.00 48.53 90 THR A C 1
ATOM 627 O O . THR A 1 90 ? -5.411 27.431 -21.155 1.00 48.53 90 THR A O 1
ATOM 630 N N . ASP A 1 91 ? -4.975 29.328 -22.310 1.00 48.47 91 ASP A N 1
ATOM 631 C CA . ASP A 1 91 ? -4.436 30.209 -21.297 1.00 48.47 91 ASP A CA 1
ATOM 632 C C . ASP A 1 91 ? -5.424 30.346 -20.123 1.00 48.47 91 ASP A C 1
ATOM 634 O O . ASP A 1 91 ? -6.564 30.784 -20.283 1.00 48.47 91 ASP A O 1
ATOM 638 N N . SER A 1 92 ? -5.014 29.916 -18.933 1.00 50.31 92 SER A N 1
ATOM 639 C CA . SER A 1 92 ? -5.765 30.104 -17.688 1.00 50.31 92 SER A CA 1
ATOM 640 C C . SER A 1 92 ? -4.817 30.559 -16.587 1.00 50.31 92 SER A C 1
ATOM 642 O O . SER A 1 92 ? -4.377 29.812 -15.719 1.00 50.31 92 SER A O 1
ATOM 644 N N . ALA A 1 93 ? -4.476 31.843 -16.689 1.00 51.00 93 ALA A N 1
ATOM 645 C CA . ALA A 1 93 ? -4.579 32.825 -15.614 1.00 51.00 93 ALA A CA 1
ATOM 646 C C . ALA A 1 93 ? -4.111 32.387 -14.213 1.00 51.00 93 ALA A C 1
ATOM 648 O O . ALA A 1 93 ? -4.867 32.415 -13.244 1.00 51.00 93 ALA A O 1
ATOM 649 N N . SER A 1 94 ? -2.808 32.160 -14.061 1.00 46.53 94 SER A N 1
ATOM 650 C CA . SER A 1 94 ? -2.148 32.402 -12.774 1.00 46.53 94 SER A CA 1
ATOM 651 C C . SER A 1 94 ? -1.864 33.897 -12.621 1.00 46.53 94 SER A C 1
ATOM 653 O O . SER A 1 94 ? -0.790 34.396 -12.957 1.00 46.53 94 SER A O 1
ATOM 655 N N . ARG A 1 95 ? -2.855 34.633 -12.097 1.00 46.53 95 ARG A N 1
ATOM 656 C CA . ARG A 1 95 ? -2.660 35.973 -11.523 1.00 46.53 95 ARG A CA 1
ATOM 657 C C . ARG A 1 95 ? -1.831 35.854 -10.243 1.00 46.53 95 ARG A C 1
ATOM 659 O O . ARG A 1 95 ? -2.359 35.934 -9.139 1.00 46.53 95 ARG A O 1
ATOM 666 N N . CYS A 1 96 ? -0.516 35.729 -10.378 1.00 43.75 96 CYS A N 1
ATOM 667 C CA . CYS A 1 96 ? 0.383 36.165 -9.319 1.00 43.75 96 CYS A CA 1
ATOM 668 C C . CYS A 1 96 ? 0.674 37.648 -9.520 1.00 43.75 96 CYS A C 1
ATOM 670 O O . CYS A 1 96 ? 1.470 38.051 -10.365 1.00 43.75 96 CYS A O 1
ATOM 672 N N . SER A 1 97 ? -0.016 38.437 -8.699 1.00 50.12 97 SER A N 1
ATOM 673 C CA . SER A 1 97 ? 0.334 39.796 -8.308 1.00 50.12 97 SER A CA 1
ATOM 674 C C . SER A 1 97 ? 1.849 39.932 -8.126 1.00 50.12 97 SER A C 1
ATOM 676 O O . SER A 1 97 ? 2.429 39.453 -7.152 1.00 50.12 97 SER A O 1
ATOM 678 N N . ARG A 1 98 ? 2.507 40.565 -9.097 1.00 48.22 98 ARG A N 1
ATOM 679 C CA . ARG A 1 98 ? 3.897 40.994 -8.979 1.00 48.22 98 ARG A CA 1
ATOM 680 C C . ARG A 1 98 ? 3.999 42.418 -9.504 1.00 48.22 98 ARG A C 1
ATOM 682 O O . ARG A 1 98 ? 4.283 42.666 -10.669 1.00 48.22 98 ARG A O 1
ATOM 689 N N . ASN A 1 99 ? 3.660 43.329 -8.597 1.00 52.38 99 ASN A N 1
ATOM 690 C CA . ASN A 1 99 ? 4.361 44.578 -8.323 1.00 52.38 99 ASN A CA 1
ATOM 691 C C . ASN A 1 99 ? 5.330 45.012 -9.443 1.00 52.38 99 ASN A C 1
ATOM 693 O O . ASN A 1 99 ? 6.503 44.633 -9.442 1.00 52.38 99 ASN A O 1
ATOM 697 N N . ARG A 1 100 ? 4.832 45.790 -10.411 1.00 46.19 100 ARG A N 1
ATOM 698 C CA . ARG A 1 100 ? 5.670 46.509 -11.373 1.00 46.19 100 ARG A CA 1
ATOM 699 C C . ARG A 1 100 ? 5.437 47.997 -11.213 1.00 46.19 100 ARG A C 1
ATOM 701 O O . ARG A 1 100 ? 4.370 48.532 -11.501 1.00 46.19 100 ARG A O 1
ATOM 708 N N . SER A 1 101 ? 6.487 48.627 -10.724 1.00 51.09 101 SER A N 1
ATOM 709 C CA . SER A 1 101 ? 6.756 50.048 -10.736 1.00 51.09 101 SER A CA 1
ATOM 710 C C . SER A 1 101 ? 6.301 50.697 -12.046 1.00 51.09 101 SER A C 1
ATOM 712 O O . SER A 1 101 ? 6.867 50.464 -13.105 1.00 51.09 101 SER A O 1
ATOM 714 N N . ARG A 1 102 ? 5.244 51.500 -11.958 1.00 57.91 102 ARG A N 1
ATOM 715 C CA . ARG A 1 102 ? 5.295 52.950 -12.175 1.00 57.91 102 ARG A CA 1
ATOM 716 C C . ARG A 1 102 ? 6.470 53.446 -13.046 1.00 57.91 102 ARG A C 1
ATOM 718 O O . ARG A 1 102 ? 7.484 53.874 -12.510 1.00 57.91 102 ARG A O 1
ATOM 725 N N . THR A 1 103 ? 6.254 53.496 -14.355 1.00 52.97 103 THR A N 1
ATOM 726 C CA . THR A 1 103 ? 6.808 54.483 -15.305 1.00 52.97 103 THR A CA 1
ATOM 727 C C . THR A 1 103 ? 5.786 54.593 -16.444 1.00 52.97 103 THR A C 1
ATOM 729 O O . THR A 1 103 ? 5.435 53.600 -17.065 1.00 52.97 103 THR A O 1
ATOM 732 N N . GLY A 1 104 ? 5.061 55.710 -16.546 1.00 50.53 104 GLY A N 1
ATOM 733 C CA . GLY A 1 104 ? 5.391 56.753 -17.526 1.00 50.53 104 GLY A CA 1
ATOM 734 C C . GLY A 1 104 ? 4.777 56.398 -18.888 1.00 50.53 104 GLY A C 1
ATOM 735 O O . GLY A 1 104 ? 5.380 55.653 -19.639 1.00 50.53 104 GLY A O 1
ATOM 736 N N . VAL A 1 105 ? 3.493 56.687 -19.117 1.00 50.72 105 VAL A N 1
ATOM 737 C CA . VAL A 1 105 ? 3.015 57.880 -19.850 1.00 50.72 105 VAL A CA 1
ATOM 738 C C . VAL A 1 105 ? 3.360 57.864 -21.351 1.00 50.72 105 VAL A C 1
ATOM 740 O O . VAL A 1 105 ? 4.529 57.922 -21.716 1.00 50.72 105 VAL A O 1
ATOM 743 N N . ARG A 1 106 ? 2.281 57.942 -22.153 1.00 49.41 106 ARG A N 1
ATOM 744 C CA . ARG A 1 106 ? 2.087 58.636 -23.449 1.00 49.41 106 ARG A CA 1
ATOM 745 C C . ARG A 1 106 ? 1.769 57.717 -24.649 1.00 49.41 106 ARG A C 1
ATOM 747 O O . ARG A 1 106 ? 2.642 57.000 -25.104 1.00 49.41 106 ARG A O 1
ATOM 754 N N . GLU A 1 107 ? 0.499 57.510 -25.023 1.00 50.72 107 GLU A N 1
ATOM 755 C CA . GLU A 1 107 ? -0.438 58.389 -25.777 1.00 50.72 107 GLU A CA 1
ATOM 756 C C . GLU A 1 107 ? -0.310 58.193 -27.302 1.00 50.72 107 GLU A C 1
ATOM 758 O O . GLU A 1 107 ? 0.791 58.250 -27.835 1.00 50.72 107 GLU A O 1
ATOM 763 N N . GLN A 1 108 ? -1.474 58.041 -27.953 1.00 49.72 108 GLN A N 1
ATOM 764 C CA . GLN A 1 108 ? -1.798 58.093 -29.394 1.00 49.72 108 GLN A CA 1
ATOM 765 C C . GLN A 1 108 ? -2.208 56.751 -30.018 1.00 49.72 108 GLN A C 1
ATOM 767 O O . GLN A 1 108 ? -1.394 55.890 -30.321 1.00 49.72 108 GLN A O 1
ATOM 772 N N . SER A 1 109 ? -3.515 56.487 -30.078 1.00 51.53 109 SER A N 1
ATOM 773 C CA . SER A 1 109 ? -4.438 56.965 -31.128 1.00 51.53 109 SER A CA 1
ATOM 774 C C . SER A 1 109 ? -4.368 56.099 -32.380 1.00 51.53 109 SER A C 1
ATOM 776 O O . SER A 1 109 ? -3.523 56.312 -33.245 1.00 51.53 109 SER A O 1
ATOM 778 N N . ARG A 1 110 ? -5.340 55.193 -32.512 1.00 53.59 110 ARG A N 1
ATOM 779 C CA . ARG A 1 110 ? -6.204 55.143 -33.697 1.00 53.59 110 ARG A CA 1
ATOM 780 C C . ARG A 1 110 ? -7.371 54.200 -33.457 1.00 53.59 110 ARG A C 1
ATOM 782 O O . ARG A 1 110 ? -7.219 52.984 -33.423 1.00 53.59 110 ARG A O 1
ATOM 789 N N . GLU A 1 111 ? -8.521 54.841 -33.295 1.00 56.47 111 GLU A N 1
ATOM 790 C CA . GLU A 1 111 ? -9.836 54.345 -33.670 1.00 56.47 111 GLU A CA 1
ATOM 791 C C . GLU A 1 111 ? -9.758 53.483 -34.932 1.00 56.47 111 GLU A C 1
ATOM 793 O O . GLU A 1 111 ? -9.305 53.926 -35.993 1.00 56.47 111 GLU A O 1
ATOM 798 N N . ARG A 1 112 ? -10.259 52.259 -34.822 1.00 53.19 112 ARG A N 1
ATOM 799 C CA . ARG A 1 112 ? -10.977 51.638 -35.923 1.00 53.19 112 ARG A CA 1
ATOM 800 C C . ARG A 1 112 ? -12.155 50.885 -35.327 1.00 53.19 112 ARG A C 1
ATOM 802 O O . ARG A 1 112 ? -12.007 49.787 -34.800 1.00 53.19 112 ARG A O 1
ATOM 809 N N . ASP A 1 113 ? -13.293 51.565 -35.387 1.00 55.91 113 ASP A N 1
ATOM 810 C CA . ASP A 1 113 ? -14.630 51.010 -35.260 1.00 55.91 113 ASP A CA 1
ATOM 811 C C . ASP A 1 113 ? -14.797 49.838 -36.229 1.00 55.91 113 ASP A C 1
ATOM 813 O O . ASP A 1 113 ? -15.021 50.026 -37.422 1.00 55.91 113 ASP A O 1
ATOM 817 N N . GLU A 1 114 ? -14.713 48.621 -35.710 1.00 59.44 114 GLU A N 1
ATOM 818 C CA . GLU A 1 114 ? -15.390 47.474 -36.302 1.00 59.44 114 GLU A CA 1
ATOM 819 C C . GLU A 1 114 ? -16.146 46.769 -35.183 1.00 59.44 114 GLU A C 1
ATOM 821 O O . GLU A 1 114 ? -15.602 45.960 -34.438 1.00 59.44 114 GLU A O 1
ATOM 826 N N . GLN A 1 115 ? -17.414 47.161 -35.051 1.00 57.38 115 GLN A N 1
ATOM 827 C CA . GLN A 1 115 ? -18.447 46.515 -34.249 1.00 57.38 115 GLN A CA 1
ATOM 828 C C . GLN A 1 115 ? -18.651 45.068 -34.738 1.00 57.38 115 GLN A C 1
ATOM 830 O O . GLN A 1 115 ? -19.222 44.868 -35.818 1.00 57.38 115 GLN A O 1
ATOM 835 N N . PRO A 1 116 ? -18.269 44.033 -33.967 1.00 59.09 116 PRO A N 1
ATOM 836 C CA . PRO A 1 116 ? -18.666 42.667 -34.248 1.00 59.09 116 PRO A CA 1
ATOM 837 C C . PRO A 1 116 ? -20.031 42.455 -33.599 1.00 59.09 116 PRO A C 1
ATOM 839 O O . PRO A 1 116 ? -20.176 42.348 -32.385 1.00 59.09 116 PRO A O 1
ATOM 842 N N . LYS A 1 117 ? -21.034 42.446 -34.470 1.00 62.44 117 LYS A N 1
ATOM 843 C CA . LYS A 1 117 ? -22.423 42.056 -34.251 1.00 62.44 117 LYS A CA 1
ATOM 844 C C . LYS A 1 117 ? -22.547 40.860 -33.299 1.00 62.44 117 LYS A C 1
ATOM 846 O O . LYS A 1 117 ? -22.060 39.772 -33.605 1.00 62.44 117 LYS A O 1
ATOM 851 N N . ASP A 1 118 ? -23.265 41.096 -32.204 1.00 58.91 118 ASP A N 1
ATOM 852 C CA . ASP A 1 118 ? -23.725 40.137 -31.204 1.00 58.91 118 ASP A CA 1
ATOM 853 C C . ASP A 1 118 ? -24.169 38.809 -31.829 1.00 58.91 118 ASP A C 1
ATOM 855 O O . ASP A 1 118 ? -25.292 38.656 -32.320 1.00 58.91 118 ASP A O 1
ATOM 859 N N . ARG A 1 119 ? -23.285 37.813 -31.779 1.00 59.75 119 ARG A N 1
ATOM 860 C CA . ARG A 1 119 ? -23.678 36.413 -31.867 1.00 59.75 119 ARG A CA 1
ATOM 861 C C . ARG A 1 119 ? -23.649 35.879 -30.447 1.00 59.75 119 ARG A C 1
ATOM 863 O O . ARG A 1 119 ? -22.608 35.464 -29.951 1.00 59.75 119 ARG A O 1
ATOM 870 N N . ASN A 1 120 ? -24.816 35.932 -29.807 1.00 53.44 120 ASN A N 1
ATOM 871 C CA . ASN A 1 120 ? -25.156 35.171 -28.608 1.00 53.44 120 ASN A CA 1
ATOM 872 C C . ASN A 1 120 ? -25.055 33.668 -28.922 1.00 53.44 120 ASN A C 1
ATOM 874 O O . ASN A 1 120 ? -26.053 32.958 -29.014 1.00 53.44 120 ASN A O 1
ATOM 878 N N . GLU A 1 121 ? -23.837 33.171 -29.114 1.00 57.41 121 GLU A N 1
ATOM 879 C CA . GLU A 1 121 ? -23.529 31.783 -28.833 1.00 57.41 121 GLU A CA 1
ATOM 880 C C . GLU A 1 121 ? -23.614 31.678 -27.317 1.00 57.41 121 GLU A C 1
ATOM 882 O O . GLU A 1 121 ? -22.737 32.139 -26.589 1.00 57.41 121 GLU A O 1
ATOM 887 N N . HIS A 1 122 ? -24.740 31.143 -26.842 1.00 53.03 122 HIS A N 1
ATOM 888 C CA . HIS A 1 122 ? -24.854 30.546 -25.523 1.00 53.03 122 HIS A CA 1
ATOM 889 C C . HIS A 1 122 ? -23.766 29.477 -25.415 1.00 53.03 122 HIS A C 1
ATOM 891 O O . HIS A 1 122 ? -24.003 28.289 -25.623 1.00 53.03 122 HIS A O 1
ATOM 897 N N . ARG A 1 123 ? -22.540 29.917 -25.128 1.00 57.03 123 ARG A N 1
ATOM 898 C CA . ARG A 1 123 ? -21.485 29.100 -24.571 1.00 57.03 123 ARG A CA 1
ATOM 899 C C . ARG A 1 123 ? -22.036 28.720 -23.216 1.00 57.03 123 ARG A C 1
ATOM 901 O O . ARG A 1 123 ? -21.900 29.459 -22.248 1.00 57.03 123 ARG A O 1
ATOM 908 N N . SER A 1 124 ? -22.771 27.614 -23.195 1.00 54.69 124 SER A N 1
ATOM 909 C CA . SER A 1 124 ? -22.991 26.845 -21.993 1.00 54.69 124 SER A CA 1
ATOM 910 C C . SER A 1 124 ? -21.596 26.557 -21.460 1.00 54.69 124 SER A C 1
ATOM 912 O O . SER A 1 124 ? -20.945 25.601 -21.873 1.00 54.69 124 SER A O 1
ATOM 914 N N . GLU A 1 125 ? -21.094 27.458 -20.616 1.00 61.41 125 GLU A N 1
ATOM 915 C CA . GLU A 1 125 ? -20.119 27.140 -19.597 1.00 61.41 125 GLU A CA 1
ATOM 916 C C . GLU A 1 125 ? -20.798 26.048 -18.790 1.00 61.41 125 GLU A C 1
ATOM 918 O O . GLU A 1 125 ? -21.560 26.300 -17.861 1.00 61.41 125 GLU A O 1
ATOM 923 N N . SER A 1 126 ? -20.629 24.812 -19.255 1.00 59.72 126 SER A N 1
ATOM 924 C CA . SER A 1 126 ? -20.868 23.642 -18.452 1.00 59.72 126 SER A CA 1
ATOM 925 C C . SER A 1 126 ? -19.980 23.854 -17.245 1.00 59.72 126 SER A C 1
ATOM 927 O O . SER A 1 126 ? -18.758 23.725 -17.333 1.00 59.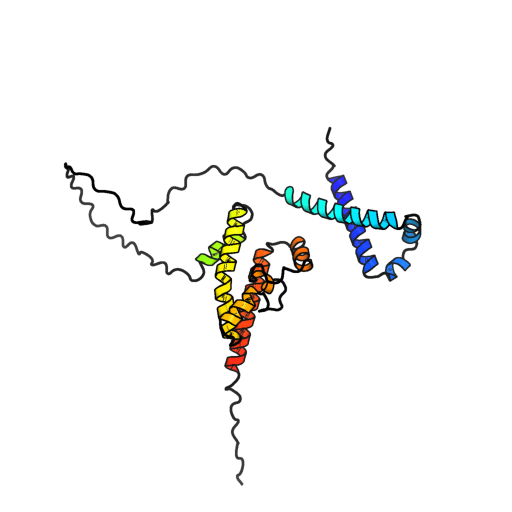72 126 SER A O 1
ATOM 929 N N . THR A 1 127 ? -20.585 24.296 -16.151 1.00 58.25 127 THR A N 1
ATOM 930 C CA . THR A 1 127 ? -19.983 24.292 -14.833 1.00 58.25 127 THR A CA 1
ATOM 931 C C . THR A 1 127 ? -19.676 22.831 -14.563 1.00 58.25 127 THR A C 1
ATOM 933 O O . THR A 1 127 ? -20.526 22.071 -14.105 1.00 58.25 127 THR A O 1
ATOM 936 N N . THR A 1 128 ? -18.485 22.400 -14.977 1.00 70.75 128 THR A N 1
ATOM 937 C CA . THR A 1 128 ? -17.971 21.075 -14.680 1.00 70.75 128 THR A CA 1
ATOM 938 C C . THR A 1 128 ? -17.795 21.071 -13.181 1.00 70.75 128 THR A C 1
ATOM 940 O O . THR A 1 128 ? -16.848 21.650 -12.647 1.00 70.75 128 THR A O 1
ATOM 943 N N . TYR A 1 129 ? -18.784 20.516 -12.488 1.00 71.25 129 TYR A N 1
ATOM 944 C CA . TYR A 1 129 ? -18.661 20.273 -11.069 1.00 71.25 129 TYR A CA 1
ATOM 945 C C . TYR A 1 129 ? -17.437 19.375 -10.897 1.00 71.25 129 TYR A C 1
ATOM 947 O O . TYR A 1 129 ? -17.374 18.337 -11.562 1.00 71.25 129 TYR A O 1
ATOM 955 N N . PRO A 1 130 ? -16.449 19.784 -10.083 1.00 68.56 130 PRO A N 1
ATOM 956 C CA . PRO A 1 130 ? -15.261 18.979 -9.870 1.00 68.56 130 PRO A CA 1
ATOM 957 C C . PRO A 1 130 ? -15.714 17.615 -9.358 1.00 68.56 130 PRO A C 1
ATOM 959 O O . PRO A 1 130 ? -16.356 17.520 -8.307 1.00 68.56 130 PRO A O 1
ATOM 962 N N . VAL A 1 131 ? -15.439 16.571 -10.139 1.00 77.94 131 VAL A N 1
ATOM 963 C CA . VAL A 1 131 ? -15.796 15.206 -9.771 1.00 77.94 131 VAL A CA 1
ATOM 964 C C . VAL A 1 131 ? -14.944 14.848 -8.563 1.00 77.94 131 VAL A C 1
ATOM 966 O O . VAL A 1 131 ? -13.713 14.908 -8.605 1.00 77.94 131 VAL A O 1
ATOM 969 N N . VAL A 1 132 ? -15.600 14.528 -7.448 1.00 74.69 132 VAL A N 1
ATOM 970 C CA . VAL A 1 132 ? -14.915 14.095 -6.229 1.00 74.69 132 VAL A CA 1
ATOM 971 C C . VAL A 1 132 ? -14.119 12.835 -6.572 1.00 74.69 132 VAL A C 1
ATOM 973 O O . VAL A 1 132 ? -14.712 11.809 -6.876 1.00 74.69 132 VAL A O 1
ATOM 976 N N . GLY A 1 133 ? -12.787 12.934 -6.564 1.00 78.25 133 GLY A N 1
ATOM 977 C CA . GLY A 1 133 ? -11.886 11.830 -6.924 1.00 78.25 133 GLY A CA 1
ATOM 978 C C . GLY A 1 133 ? -10.942 12.135 -8.088 1.00 78.25 133 GLY A C 1
ATOM 979 O O . GLY A 1 133 ? -9.808 11.669 -8.065 1.00 78.25 133 GLY A O 1
ATOM 980 N N . GLU A 1 134 ? -11.319 13.023 -9.014 1.00 82.94 134 GLU A N 1
ATOM 981 C CA . GLU A 1 134 ? -10.512 13.354 -10.203 1.00 82.94 134 GLU A CA 1
ATOM 982 C C . GLU A 1 134 ? -9.043 13.734 -9.901 1.00 82.94 134 GLU A C 1
ATOM 984 O O . GLU A 1 134 ? -8.138 13.226 -10.573 1.00 82.94 134 GLU A O 1
ATOM 989 N N . PRO A 1 135 ? -8.731 14.564 -8.880 1.00 80.56 135 PRO A N 1
ATOM 990 C CA . PRO A 1 135 ? -7.334 14.840 -8.556 1.00 80.56 135 PRO A CA 1
ATOM 991 C C . PRO A 1 135 ? -6.573 13.593 -8.078 1.00 80.56 135 PRO A C 1
ATOM 993 O O . PRO A 1 135 ? -5.376 13.496 -8.334 1.00 80.56 135 PRO A O 1
ATOM 996 N N . TYR A 1 136 ? -7.234 12.634 -7.423 1.00 84.88 136 TYR A N 1
ATOM 997 C CA . TYR A 1 136 ? -6.611 11.396 -6.945 1.00 84.88 136 TYR A CA 1
ATOM 998 C C . TYR A 1 136 ? -6.354 10.410 -8.078 1.00 84.88 136 TYR A C 1
ATOM 1000 O O . TYR A 1 136 ? -5.259 9.854 -8.137 1.00 84.88 136 TYR A O 1
ATOM 1008 N N . ASP A 1 137 ? -7.295 10.266 -9.011 1.00 87.44 137 ASP A N 1
ATOM 1009 C CA . ASP A 1 137 ? -7.142 9.396 -10.184 1.00 87.44 137 ASP A CA 1
ATOM 1010 C C . ASP A 1 137 ? -5.902 9.779 -10.991 1.00 87.44 137 ASP A C 1
ATOM 1012 O O . ASP A 1 137 ? -5.127 8.924 -11.424 1.00 87.44 137 ASP A O 1
ATOM 1016 N N . ARG A 1 138 ? -5.645 11.087 -11.103 1.00 85.25 138 ARG A N 1
ATOM 1017 C CA . ARG A 1 138 ? -4.425 11.604 -11.720 1.00 85.25 138 ARG A CA 1
ATOM 1018 C C . ARG A 1 138 ? -3.165 11.138 -10.986 1.00 85.25 138 ARG A C 1
ATOM 1020 O O . ARG A 1 138 ? -2.218 10.709 -11.643 1.00 85.25 138 ARG A O 1
ATOM 1027 N N . TYR A 1 139 ? -3.129 11.209 -9.654 1.00 86.12 139 TYR A N 1
ATOM 1028 C CA . TYR A 1 139 ? -1.976 10.744 -8.874 1.00 86.12 139 TYR A CA 1
ATOM 1029 C C . TYR A 1 139 ? -1.794 9.229 -8.949 1.00 86.12 139 TYR A C 1
ATOM 1031 O O . TYR A 1 139 ? -0.657 8.776 -9.054 1.00 86.12 139 TYR A O 1
ATOM 1039 N N . VAL A 1 140 ? -2.880 8.453 -8.940 1.00 88.19 140 VAL A N 1
ATOM 1040 C CA . VAL A 1 140 ? -2.833 6.990 -9.083 1.00 88.19 140 VAL A CA 1
ATOM 1041 C C . VAL A 1 140 ? -2.304 6.602 -10.464 1.00 88.19 140 VAL A C 1
ATOM 1043 O O . VAL A 1 140 ? -1.391 5.778 -10.555 1.00 88.19 140 VAL A O 1
ATOM 1046 N N . ALA A 1 141 ? -2.789 7.244 -11.529 1.00 88.00 141 ALA A N 1
ATOM 1047 C CA . ALA A 1 141 ? -2.282 7.027 -12.881 1.00 88.00 141 ALA A CA 1
ATOM 1048 C C . ALA A 1 141 ? -0.780 7.354 -12.969 1.00 88.00 141 ALA A C 1
ATOM 1050 O O . ALA A 1 141 ? 0.023 6.499 -13.327 1.00 88.00 141 ALA A O 1
ATOM 1051 N N . LEU A 1 142 ? -0.362 8.547 -12.530 1.00 87.56 142 LEU A N 1
ATOM 1052 C CA . LEU A 1 142 ? 1.055 8.948 -12.516 1.00 87.56 142 LEU A CA 1
ATOM 1053 C C . LEU A 1 142 ? 1.940 8.030 -11.658 1.00 87.56 142 LEU A C 1
ATOM 1055 O O . LEU A 1 142 ? 3.089 7.770 -12.012 1.00 87.56 142 LEU A O 1
ATOM 1059 N N . ALA A 1 143 ? 1.426 7.530 -10.534 1.00 85.88 143 ALA A N 1
ATOM 1060 C CA . ALA A 1 143 ? 2.153 6.629 -9.646 1.00 85.88 143 ALA A CA 1
ATOM 1061 C C . ALA A 1 143 ? 2.376 5.230 -10.247 1.00 85.88 143 ALA A C 1
ATOM 1063 O O . ALA A 1 143 ? 3.301 4.533 -9.811 1.00 85.88 143 ALA A O 1
ATOM 1064 N N . THR A 1 144 ? 1.556 4.829 -11.224 1.00 87.31 144 THR A N 1
ATOM 1065 C CA . THR A 1 144 ? 1.530 3.475 -11.800 1.00 87.31 144 THR A CA 1
ATOM 1066 C C . THR A 1 144 ? 2.003 3.403 -13.256 1.00 87.31 144 THR A C 1
ATOM 1068 O O . THR A 1 144 ? 2.373 2.322 -13.708 1.00 87.31 144 THR A O 1
ATOM 1071 N N . THR A 1 145 ? 2.092 4.518 -13.991 1.00 87.44 145 THR A N 1
ATOM 1072 C CA . THR A 1 145 ? 2.645 4.548 -15.359 1.00 87.44 145 THR A CA 1
ATOM 1073 C C . THR A 1 145 ? 4.146 4.251 -15.348 1.00 87.44 145 THR A C 1
ATOM 1075 O O . THR A 1 145 ? 4.909 5.000 -14.755 1.00 87.44 145 THR A O 1
ATOM 1078 N N . TYR A 1 146 ? 4.623 3.180 -15.993 1.00 78.00 146 TYR A N 1
ATOM 1079 C CA . TYR A 1 146 ? 6.062 2.848 -16.022 1.00 78.00 146 TYR A CA 1
ATOM 1080 C C . TYR A 1 146 ? 6.817 3.391 -17.235 1.00 78.00 146 TYR A C 1
ATOM 1082 O O . TYR A 1 146 ? 8.027 3.613 -17.119 1.00 78.00 146 TYR A O 1
ATOM 1090 N N . ASP A 1 147 ? 6.123 3.584 -18.355 1.00 81.44 147 ASP A N 1
ATOM 1091 C CA . ASP A 1 147 ? 6.760 3.737 -19.665 1.00 81.44 147 ASP A CA 1
ATOM 1092 C C . ASP A 1 147 ? 6.987 5.201 -20.070 1.00 81.44 147 ASP A C 1
ATOM 1094 O O . ASP A 1 147 ? 8.000 5.501 -20.701 1.00 81.44 147 ASP A O 1
ATOM 1098 N N . ASP A 1 148 ? 6.124 6.120 -19.630 1.00 83.50 148 ASP A N 1
ATOM 1099 C CA . ASP A 1 148 ? 6.119 7.493 -20.155 1.00 83.50 148 ASP A CA 1
ATOM 1100 C C . ASP A 1 148 ? 6.772 8.529 -19.226 1.00 83.50 148 ASP A C 1
ATOM 1102 O O . ASP A 1 148 ? 7.209 9.585 -19.682 1.00 83.50 148 ASP A O 1
ATOM 1106 N N . GLU A 1 149 ? 6.889 8.233 -17.925 1.00 89.69 149 GLU A N 1
ATOM 1107 C CA . GLU A 1 149 ? 7.268 9.230 -16.916 1.00 89.69 149 GLU A CA 1
ATOM 1108 C C . GLU A 1 149 ? 8.608 8.930 -16.216 1.00 89.69 149 GLU A C 1
ATOM 1110 O O . GLU A 1 149 ? 8.880 7.788 -15.801 1.00 89.69 149 GLU A O 1
ATOM 1115 N N . PRO A 1 150 ? 9.464 9.951 -15.990 1.00 91.12 150 PRO A N 1
ATOM 1116 C CA . PRO A 1 150 ? 10.701 9.790 -15.238 1.00 91.12 150 PRO A CA 1
ATOM 1117 C C . PRO A 1 150 ? 10.445 9.226 -13.838 1.00 91.12 150 PRO A C 1
ATOM 1119 O O . PRO A 1 150 ? 9.517 9.628 -13.140 1.00 91.12 150 PRO A O 1
ATOM 1122 N N . ARG A 1 151 ? 11.335 8.345 -13.365 1.00 89.88 151 ARG A N 1
ATOM 1123 C CA . ARG A 1 151 ? 11.235 7.724 -12.030 1.00 89.88 151 ARG A CA 1
ATOM 1124 C C . ARG A 1 151 ? 10.983 8.737 -10.902 1.00 89.88 151 ARG A C 1
ATOM 1126 O O . ARG A 1 151 ? 10.157 8.478 -10.040 1.00 89.88 151 ARG A O 1
ATOM 1133 N N . ALA A 1 152 ? 11.648 9.892 -10.937 1.00 90.56 152 ALA A N 1
ATOM 1134 C CA . ALA A 1 152 ? 11.490 10.933 -9.921 1.00 90.56 152 ALA A CA 1
ATOM 1135 C C . ALA A 1 152 ? 10.063 11.512 -9.858 1.00 90.56 152 ALA A C 1
ATOM 1137 O O . ALA A 1 152 ? 9.578 11.806 -8.768 1.00 90.56 152 ALA A O 1
ATOM 1138 N N . VAL A 1 153 ? 9.381 11.641 -11.003 1.00 90.38 153 VAL A N 1
ATOM 1139 C CA . VAL A 1 153 ? 7.984 12.106 -11.067 1.00 90.38 153 VAL A CA 1
ATOM 1140 C C . VAL A 1 153 ? 7.068 11.094 -10.383 1.00 90.38 153 VAL A C 1
ATOM 1142 O O . VAL A 1 153 ? 6.216 11.469 -9.581 1.00 90.38 153 VAL A O 1
ATOM 1145 N N . ARG A 1 154 ? 7.302 9.803 -10.628 1.00 92.44 154 ARG A N 1
ATOM 1146 C CA . ARG A 1 154 ? 6.516 8.700 -10.058 1.00 92.44 154 ARG A CA 1
ATOM 1147 C C . ARG A 1 154 ? 6.717 8.568 -8.559 1.00 92.44 154 ARG A C 1
ATOM 1149 O O . ARG A 1 154 ? 5.744 8.477 -7.819 1.00 92.44 154 ARG A O 1
ATOM 1156 N N . ASP A 1 155 ? 7.966 8.616 -8.106 1.00 92.38 155 ASP A N 1
ATOM 1157 C CA . ASP A 1 155 ? 8.295 8.580 -6.680 1.00 92.38 155 ASP A CA 1
ATOM 1158 C C . ASP A 1 155 ? 7.682 9.793 -5.950 1.00 92.38 155 ASP A C 1
ATOM 1160 O O . ASP A 1 155 ? 7.128 9.648 -4.859 1.00 92.38 155 ASP A O 1
ATOM 1164 N N . GLY A 1 156 ? 7.685 10.972 -6.588 1.00 93.44 156 GLY A N 1
ATOM 1165 C CA . GLY A 1 156 ? 6.988 12.163 -6.099 1.00 93.44 156 GLY A CA 1
ATOM 1166 C C . GLY A 1 156 ? 5.472 11.970 -5.996 1.00 93.44 156 GLY A C 1
ATOM 1167 O O . GLY A 1 156 ? 4.902 12.205 -4.934 1.00 93.44 156 GLY A O 1
ATOM 1168 N N . ALA A 1 157 ? 4.828 11.480 -7.060 1.00 93.25 157 ALA A N 1
ATOM 1169 C CA . ALA A 1 157 ? 3.387 11.216 -7.081 1.00 93.25 157 ALA A CA 1
ATOM 1170 C C . ALA A 1 157 ? 2.968 10.193 -6.013 1.00 93.25 157 ALA A C 1
ATOM 1172 O O . ALA A 1 157 ? 1.998 10.418 -5.292 1.00 93.25 157 ALA A O 1
ATOM 1173 N N . ARG A 1 158 ? 3.739 9.108 -5.851 1.00 95.19 158 ARG A N 1
ATOM 1174 C CA . ARG A 1 158 ? 3.525 8.083 -4.815 1.00 95.19 158 ARG A CA 1
ATOM 1175 C C . ARG A 1 158 ? 3.591 8.678 -3.414 1.00 95.19 158 ARG A C 1
ATOM 1177 O O . ARG A 1 158 ? 2.701 8.434 -2.603 1.00 95.19 158 ARG A O 1
ATOM 1184 N N . LYS A 1 159 ? 4.615 9.492 -3.141 1.00 94.94 159 LYS A N 1
ATOM 1185 C CA . LYS A 1 159 ? 4.766 10.177 -1.854 1.00 94.94 159 LYS A CA 1
ATOM 1186 C C . LYS A 1 159 ? 3.588 11.112 -1.575 1.00 94.94 159 LYS A C 1
ATOM 1188 O O . LYS A 1 159 ? 2.994 11.020 -0.506 1.00 94.94 159 LYS A O 1
ATOM 1193 N N . THR A 1 160 ? 3.212 11.954 -2.539 1.00 94.56 160 THR A N 1
ATOM 1194 C CA . THR A 1 160 ? 2.069 12.870 -2.404 1.00 94.56 160 THR A CA 1
ATOM 1195 C C . THR A 1 160 ? 0.759 12.119 -2.167 1.00 94.56 160 THR A C 1
ATOM 1197 O O . THR A 1 160 ? -0.038 12.534 -1.325 1.00 94.56 160 THR A O 1
ATOM 1200 N N . LEU A 1 161 ? 0.543 10.993 -2.855 1.00 95.12 161 LEU A N 1
ATOM 1201 C CA . LEU A 1 161 ? -0.647 10.168 -2.660 1.00 95.12 161 LEU A CA 1
ATOM 1202 C C . LEU A 1 161 ? -0.718 9.632 -1.223 1.00 95.12 161 LEU A C 1
ATOM 1204 O O . LEU A 1 161 ? -1.737 9.813 -0.560 1.00 95.12 161 LEU A O 1
ATOM 1208 N N . VAL A 1 162 ? 0.372 9.043 -0.717 1.00 96.06 162 VAL A N 1
ATOM 1209 C CA . VAL A 1 162 ? 0.442 8.520 0.660 1.00 96.06 162 VAL A CA 1
ATOM 1210 C C . VAL A 1 162 ? 0.252 9.636 1.692 1.00 96.06 162 VAL A C 1
ATOM 1212 O O . VAL A 1 162 ? -0.519 9.480 2.639 1.00 96.06 162 VAL A O 1
ATOM 1215 N N . GLU A 1 163 ? 0.899 10.789 1.502 1.00 95.62 163 GLU A N 1
ATOM 1216 C CA . GLU A 1 163 ? 0.753 11.953 2.388 1.00 95.62 163 GLU A CA 1
ATOM 1217 C C . GLU A 1 163 ? -0.688 12.471 2.441 1.00 95.62 163 GLU A C 1
ATOM 1219 O O . GLU A 1 163 ? -1.153 12.878 3.505 1.00 95.62 163 GLU A O 1
ATOM 1224 N N . THR A 1 164 ? -1.410 12.411 1.322 1.00 95.38 164 THR A N 1
ATOM 1225 C CA . THR A 1 164 ? -2.813 12.837 1.253 1.00 95.38 164 THR A CA 1
ATOM 1226 C C . THR A 1 164 ? -3.761 11.787 1.839 1.00 95.38 164 THR A C 1
ATOM 1228 O O . THR A 1 164 ? -4.766 12.134 2.461 1.00 95.38 164 THR A O 1
ATOM 1231 N N . LEU A 1 165 ? -3.433 10.501 1.692 1.00 96.06 165 LEU A N 1
ATOM 1232 C CA . LEU A 1 165 ? -4.244 9.394 2.196 1.00 96.06 165 LEU A CA 1
ATOM 1233 C C . LEU A 1 165 ? -4.164 9.254 3.725 1.00 96.06 165 LEU A C 1
ATOM 1235 O O . LEU A 1 165 ? -5.175 8.965 4.364 1.00 96.06 165 LEU A O 1
ATOM 1239 N N . ARG A 1 166 ? -3.002 9.523 4.338 1.00 97.75 166 ARG A N 1
ATOM 1240 C CA . ARG A 1 166 ? -2.790 9.399 5.796 1.00 97.75 166 ARG A CA 1
ATOM 1241 C C . ARG A 1 166 ? -3.833 10.150 6.649 1.00 97.75 166 ARG A C 1
ATOM 1243 O O . ARG A 1 166 ? -4.413 9.521 7.535 1.00 97.75 166 ARG A O 1
ATOM 1250 N N . PRO A 1 167 ? -4.129 11.450 6.427 1.00 97.44 167 PRO A N 1
ATOM 1251 C CA . PRO A 1 167 ? -5.170 12.155 7.180 1.00 97.44 167 PRO A CA 1
ATOM 1252 C C . PRO A 1 167 ? -6.573 11.565 7.006 1.00 97.44 167 PRO A C 1
ATOM 1254 O O . PRO A 1 167 ? -7.358 11.570 7.955 1.00 97.44 167 PRO A O 1
ATOM 1257 N N . VAL A 1 168 ? -6.894 11.070 5.805 1.00 96.69 168 VAL A N 1
ATOM 1258 C CA . VAL A 1 168 ? -8.192 10.444 5.513 1.00 96.69 168 VAL A CA 1
ATOM 1259 C C . VAL A 1 168 ? -8.318 9.141 6.297 1.00 96.69 168 VAL A C 1
ATOM 1261 O O . VAL A 1 168 ? -9.274 8.992 7.054 1.00 96.69 168 VAL A O 1
ATOM 1264 N N . ALA A 1 169 ? -7.304 8.277 6.216 1.00 97.50 169 ALA A N 1
ATOM 1265 C CA . ALA A 1 169 ? -7.231 7.025 6.960 1.00 97.50 169 ALA A CA 1
ATOM 1266 C C . ALA A 1 169 ? -7.308 7.246 8.479 1.00 97.50 169 ALA A C 1
ATOM 1268 O O . ALA A 1 169 ? -8.094 6.594 9.160 1.00 97.50 169 ALA A O 1
ATOM 1269 N N . ALA A 1 170 ? -6.568 8.223 9.017 1.00 98.12 170 ALA A N 1
ATOM 1270 C CA . ALA A 1 170 ? -6.594 8.539 10.447 1.00 98.12 170 ALA A CA 1
ATOM 1271 C C . ALA A 1 170 ? -7.981 9.003 10.914 1.00 98.12 170 ALA A C 1
ATOM 1273 O O . ALA A 1 170 ? -8.419 8.658 12.011 1.00 98.12 170 ALA A O 1
ATOM 1274 N N . ARG A 1 171 ? -8.692 9.775 10.084 1.00 97.44 171 ARG A N 1
ATOM 1275 C CA . ARG A 1 171 ? -10.063 10.204 10.375 1.00 97.44 171 ARG A CA 1
ATOM 1276 C C . ARG A 1 171 ? -11.037 9.028 10.337 1.00 97.44 171 ARG A C 1
ATOM 1278 O O . ARG A 1 171 ? -11.831 8.909 11.265 1.00 97.44 171 ARG A O 1
ATOM 1285 N N . THR A 1 172 ? -10.973 8.186 9.305 1.00 96.94 172 THR A N 1
ATOM 1286 C CA . THR A 1 172 ? -11.805 6.977 9.196 1.00 96.94 172 THR A CA 1
ATOM 1287 C C . THR A 1 172 ? -11.568 6.063 10.397 1.00 96.94 172 THR A C 1
ATOM 1289 O O . THR A 1 172 ? -12.509 5.765 11.125 1.00 96.94 172 THR A O 1
ATOM 1292 N N . TYR A 1 173 ? -10.309 5.755 10.719 1.00 97.81 173 TYR A N 1
ATOM 1293 C CA . TYR A 1 173 ? -9.954 4.927 11.872 1.00 97.81 173 TYR A CA 1
ATOM 1294 C C . TYR A 1 173 ? -10.444 5.516 13.205 1.00 97.81 173 TYR A C 1
ATOM 1296 O O . TYR A 1 173 ? -11.016 4.792 14.021 1.00 97.81 173 TYR A O 1
ATOM 1304 N N . ALA A 1 174 ? -10.282 6.828 13.429 1.00 97.50 174 ALA A N 1
ATOM 1305 C CA . ALA A 1 174 ? -10.790 7.502 14.631 1.00 97.50 174 ALA A CA 1
ATOM 1306 C C . ALA A 1 174 ? -12.313 7.367 14.766 1.00 97.50 174 ALA A C 1
ATOM 1308 O O . ALA A 1 174 ? -12.815 7.056 15.846 1.00 97.50 174 ALA A O 1
ATOM 1309 N N . ASN A 1 175 ? -13.041 7.580 13.667 1.00 95.94 175 ASN A N 1
ATOM 1310 C CA . ASN A 1 175 ? -14.497 7.494 13.644 1.00 95.94 175 ASN A CA 1
ATOM 1311 C C . ASN A 1 175 ? -14.977 6.056 13.890 1.00 95.94 175 ASN A C 1
ATOM 1313 O O . ASN A 1 175 ? -15.888 5.849 14.687 1.00 95.94 175 ASN A O 1
ATOM 1317 N N . THR A 1 176 ? -14.337 5.075 13.253 1.00 96.19 176 THR A N 1
ATOM 1318 C CA . THR A 1 176 ? -14.696 3.657 13.355 1.00 96.19 176 THR A CA 1
ATOM 1319 C C . THR A 1 176 ? -14.440 3.079 14.742 1.00 96.19 176 THR A C 1
ATOM 1321 O O . THR A 1 176 ? -15.261 2.331 15.269 1.00 96.19 176 THR A O 1
ATOM 1324 N N . THR A 1 177 ? -13.298 3.413 15.346 1.00 96.12 177 THR A N 1
ATOM 1325 C CA . THR A 1 177 ? -12.852 2.817 16.618 1.00 96.12 177 THR A CA 1
ATOM 1326 C C . THR A 1 177 ? -13.231 3.642 17.849 1.00 96.12 177 THR A C 1
ATOM 1328 O O . THR A 1 177 ? -12.998 3.204 18.976 1.00 96.12 177 THR A O 1
ATOM 1331 N N . GLY A 1 178 ? -13.771 4.851 17.660 1.00 96.25 178 GLY A N 1
ATOM 1332 C CA . GLY A 1 178 ? -14.060 5.794 18.744 1.00 96.25 178 GLY A CA 1
ATOM 1333 C C . GLY A 1 178 ? -12.810 6.340 19.446 1.00 96.25 178 GLY A C 1
ATOM 1334 O O . GLY A 1 178 ? -12.908 6.881 20.548 1.00 96.25 178 GLY A O 1
ATOM 1335 N N . ARG A 1 179 ? -11.623 6.182 18.845 1.00 97.62 179 ARG A N 1
ATOM 1336 C CA . ARG A 1 179 ? -10.350 6.655 19.405 1.00 97.62 179 ARG A CA 1
ATOM 1337 C C . ARG A 1 179 ? -10.157 8.157 19.158 1.00 97.62 179 ARG A C 1
ATOM 1339 O O . ARG A 1 179 ? -10.588 8.673 18.123 1.00 97.62 179 ARG A O 1
ATOM 1346 N N . PRO A 1 180 ? -9.459 8.883 20.052 1.00 97.94 180 PRO A N 1
ATOM 1347 C CA . PRO A 1 180 ? -9.049 10.259 19.794 1.00 97.94 180 PRO A CA 1
ATOM 1348 C C . PRO A 1 180 ? -8.246 10.377 18.493 1.00 97.94 180 PRO A C 1
ATOM 1350 O O . PRO A 1 180 ? -7.417 9.520 18.183 1.00 97.94 180 PRO A O 1
ATOM 1353 N N . ARG A 1 181 ? -8.430 11.480 17.756 1.00 97.31 181 ARG A N 1
ATOM 1354 C CA . ARG A 1 181 ? -7.766 11.697 16.454 1.00 97.31 181 ARG A CA 1
ATOM 1355 C C . ARG A 1 181 ? -6.239 11.598 16.523 1.00 97.31 181 ARG A C 1
ATOM 1357 O O . ARG A 1 181 ? -5.636 11.080 15.592 1.00 97.31 181 ARG A O 1
ATOM 1364 N N . ASP A 1 182 ? -5.622 12.035 17.619 1.00 98.06 182 ASP A N 1
ATOM 1365 C CA . ASP A 1 182 ? -4.165 11.959 17.797 1.00 98.06 182 ASP A CA 1
ATOM 1366 C C . ASP A 1 182 ? -3.661 10.534 18.058 1.00 98.06 182 ASP A C 1
ATOM 1368 O O . ASP A 1 182 ? -2.512 10.215 17.757 1.00 98.06 182 ASP A O 1
ATOM 1372 N N . GLU A 1 183 ? -4.490 9.672 18.648 1.00 98.25 183 GLU A N 1
ATOM 1373 C CA . GLU A 1 183 ? -4.177 8.251 18.835 1.00 98.25 183 GLU A CA 1
ATOM 1374 C C . GLU A 1 183 ? -4.366 7.496 17.519 1.00 98.25 183 GLU A C 1
ATOM 1376 O O . GLU A 1 183 ? -3.488 6.741 17.115 1.00 98.25 183 GLU A O 1
ATOM 1381 N N . ALA A 1 184 ? -5.453 7.783 16.798 1.00 98.06 184 ALA A N 1
ATOM 1382 C CA . ALA A 1 184 ? -5.700 7.245 15.465 1.00 98.06 184 ALA A CA 1
ATOM 1383 C C . ALA A 1 184 ? -4.590 7.619 14.477 1.00 98.06 184 ALA A C 1
ATOM 1385 O O . ALA A 1 184 ? -4.056 6.760 13.784 1.00 98.06 184 ALA A O 1
ATOM 1386 N N . ARG A 1 185 ? -4.188 8.893 14.457 1.00 98.25 185 ARG A N 1
ATOM 1387 C CA . ARG A 1 185 ? -3.068 9.363 13.642 1.00 98.25 185 ARG A CA 1
ATOM 1388 C C . ARG A 1 185 ? -1.780 8.620 13.981 1.00 98.25 185 ARG A C 1
ATOM 1390 O O . ARG A 1 185 ? -1.102 8.171 13.065 1.00 98.25 185 ARG A O 1
ATOM 1397 N N . ARG A 1 186 ? -1.477 8.450 15.272 1.00 98.00 186 ARG A N 1
ATOM 1398 C CA . ARG A 1 186 ? -0.316 7.670 15.711 1.00 98.00 186 ARG A CA 1
ATOM 1399 C C . ARG A 1 186 ? -0.398 6.222 15.244 1.00 98.00 186 ARG A C 1
ATOM 1401 O O . ARG A 1 186 ? 0.595 5.734 14.734 1.00 98.00 186 ARG A O 1
ATOM 1408 N N . ALA A 1 187 ? -1.560 5.576 15.335 1.00 98.00 187 ALA A N 1
ATOM 1409 C CA . ALA A 1 187 ? -1.745 4.209 14.851 1.00 98.00 187 ALA A CA 1
ATOM 1410 C C . ALA A 1 187 ? -1.510 4.079 13.333 1.00 98.00 187 ALA A C 1
ATOM 1412 O O . ALA A 1 187 ? -0.896 3.106 12.897 1.00 98.00 187 ALA A O 1
ATOM 1413 N N . ILE A 1 188 ? -1.947 5.064 12.533 1.00 98.00 188 ILE A N 1
ATOM 1414 C CA . ILE A 1 188 ? -1.635 5.127 11.095 1.00 98.00 188 ILE A CA 1
ATOM 1415 C C . ILE A 1 188 ? -0.129 5.311 10.871 1.00 98.00 188 ILE A C 1
ATOM 1417 O O . ILE A 1 188 ? 0.471 4.552 10.114 1.00 98.00 188 ILE A O 1
ATOM 1421 N N . GLU A 1 189 ? 0.490 6.288 11.541 1.00 97.44 189 GLU A N 1
ATOM 1422 C CA . GLU A 1 189 ? 1.922 6.600 11.407 1.00 97.44 189 GLU A CA 1
ATOM 1423 C C . GLU A 1 189 ? 2.811 5.419 11.836 1.00 97.44 189 GLU A C 1
ATOM 1425 O O . GLU A 1 189 ? 3.808 5.139 11.180 1.00 97.44 189 GLU A O 1
ATOM 1430 N N . THR A 1 190 ? 2.430 4.666 12.871 1.00 97.62 190 THR A N 1
ATOM 1431 C CA . THR A 1 190 ? 3.157 3.466 13.316 1.00 97.62 190 THR A CA 1
ATOM 1432 C C . THR A 1 190 ? 2.744 2.193 12.585 1.00 97.62 190 THR A C 1
ATOM 1434 O O . THR A 1 190 ? 3.276 1.133 12.899 1.00 97.62 190 THR A O 1
ATOM 1437 N N . GLY A 1 191 ? 1.787 2.252 11.655 1.00 97.75 191 GLY A N 1
ATOM 1438 C CA . GLY A 1 191 ? 1.292 1.087 10.917 1.00 97.75 191 GLY A CA 1
ATOM 1439 C C . GLY A 1 191 ? 0.560 0.039 11.768 1.00 97.75 191 GLY A C 1
ATOM 1440 O O . GLY A 1 191 ? 0.392 -1.081 11.309 1.00 97.75 191 GLY A O 1
ATOM 1441 N N . SER A 1 192 ? 0.133 0.372 12.991 1.00 98.00 192 SER A N 1
ATOM 1442 C CA . SER A 1 192 ? -0.516 -0.558 13.936 1.00 98.00 192 SER A CA 1
ATOM 1443 C C . SER A 1 192 ? -2.047 -0.526 13.871 1.00 98.00 192 SER A C 1
ATOM 1445 O O . SER A 1 192 ? -2.721 -0.981 14.792 1.00 98.00 192 SER A O 1
ATOM 1447 N N . TRP A 1 193 ? -2.598 0.116 12.844 1.00 98.00 193 TRP A N 1
ATOM 1448 C CA . TRP A 1 193 ? -4.037 0.270 12.627 1.00 98.00 193 TRP A CA 1
ATOM 1449 C C . TRP A 1 193 ? -4.679 -0.949 11.947 1.00 98.00 193 TRP A C 1
ATOM 1451 O O . TRP A 1 193 ? -5.898 -1.084 11.980 1.00 98.00 193 TRP A O 1
ATOM 1461 N N . THR A 1 194 ? -3.865 -1.816 11.343 1.00 97.69 194 THR A N 1
ATOM 1462 C CA . THR A 1 194 ? -4.256 -3.063 10.674 1.00 97.69 194 THR A CA 1
ATOM 1463 C C . THR A 1 194 ? -3.172 -4.118 10.899 1.00 97.69 194 THR A C 1
ATOM 1465 O O . THR A 1 194 ? -2.004 -3.781 11.111 1.00 97.69 194 THR A O 1
ATOM 1468 N N . ASP A 1 195 ? -3.565 -5.388 10.832 1.00 97.06 195 ASP A N 1
ATOM 1469 C CA . ASP A 1 195 ? -2.661 -6.538 10.849 1.00 97.06 195 ASP A CA 1
ATOM 1470 C C . ASP A 1 195 ? -2.209 -6.949 9.431 1.00 97.06 195 ASP A C 1
ATOM 1472 O O . ASP A 1 195 ? -1.361 -7.837 9.285 1.00 97.06 195 ASP A O 1
ATOM 1476 N N . ASP A 1 196 ? -2.746 -6.327 8.368 1.00 97.44 196 ASP A N 1
ATOM 1477 C CA . ASP A 1 196 ? -2.339 -6.643 6.997 1.00 97.44 196 ASP A CA 1
ATOM 1478 C C . ASP A 1 196 ? -0.878 -6.194 6.748 1.00 97.44 196 ASP A C 1
ATOM 1480 O O . ASP A 1 196 ? -0.527 -5.015 6.902 1.00 97.44 196 ASP A O 1
ATOM 1484 N N . PRO A 1 197 ? 0.005 -7.119 6.315 1.00 96.50 197 PRO A N 1
ATOM 1485 C CA . PRO A 1 197 ? 1.440 -6.868 6.202 1.00 96.50 197 PRO A CA 1
ATOM 1486 C C . PRO A 1 197 ? 1.821 -5.920 5.052 1.00 96.50 197 PRO A C 1
ATOM 1488 O O . PRO A 1 197 ? 2.995 -5.562 4.922 1.00 96.50 197 PRO A O 1
ATOM 1491 N N . ARG A 1 198 ? 0.873 -5.545 4.186 1.00 96.12 198 ARG A N 1
ATOM 1492 C CA . ARG A 1 198 ? 1.038 -4.551 3.118 1.00 96.12 198 ARG A CA 1
ATOM 1493 C C . ARG A 1 198 ? 0.439 -3.214 3.526 1.00 96.12 198 ARG A C 1
ATOM 1495 O O . ARG A 1 198 ? 1.116 -2.204 3.366 1.00 96.12 198 ARG A O 1
ATOM 1502 N N . ALA A 1 199 ? -0.786 -3.208 4.044 1.00 97.25 199 ALA A N 1
ATOM 1503 C CA . ALA A 1 199 ? -1.519 -1.985 4.352 1.00 97.25 199 ALA A CA 1
ATOM 1504 C C . ALA A 1 199 ? -0.913 -1.217 5.538 1.00 97.25 199 ALA A C 1
ATOM 1506 O O . ALA A 1 199 ? -0.742 0.001 5.457 1.00 97.25 199 ALA A O 1
ATOM 1507 N N . GLY A 1 200 ? -0.506 -1.918 6.604 1.00 97.00 200 GLY A N 1
ATOM 1508 C CA . GLY A 1 200 ? 0.097 -1.292 7.787 1.00 97.00 200 GLY A CA 1
ATOM 1509 C C . GLY A 1 200 ? 1.347 -0.470 7.437 1.00 97.00 200 GLY A C 1
ATOM 1510 O O . GLY A 1 200 ? 1.342 0.753 7.611 1.00 97.00 200 GLY A O 1
ATOM 1511 N N . PRO A 1 201 ? 2.392 -1.100 6.864 1.00 97.38 201 PRO A N 1
ATOM 1512 C CA . PRO A 1 201 ? 3.597 -0.409 6.402 1.00 97.38 201 PRO A CA 1
ATOM 1513 C C . PRO A 1 201 ? 3.367 0.653 5.318 1.00 97.38 201 PRO A C 1
ATOM 1515 O O . PRO A 1 201 ? 4.164 1.578 5.200 1.00 97.38 201 PRO A O 1
ATOM 1518 N N . PHE A 1 202 ? 2.316 0.534 4.499 1.00 97.50 202 PHE A N 1
ATOM 1519 C CA . PHE A 1 202 ? 2.088 1.445 3.371 1.00 97.50 202 PHE A CA 1
ATOM 1520 C C . PHE A 1 202 ? 1.794 2.884 3.815 1.00 97.50 202 PHE A C 1
ATOM 1522 O O . PHE A 1 202 ? 2.298 3.834 3.214 1.00 97.50 202 PHE A O 1
ATOM 1529 N N . LEU A 1 203 ? 0.999 3.050 4.877 1.00 97.56 203 LEU A N 1
ATOM 1530 C CA . LEU A 1 203 ? 0.695 4.365 5.452 1.00 97.56 203 LEU A CA 1
ATOM 1531 C C . LEU A 1 203 ? 1.642 4.775 6.577 1.00 97.56 203 LEU A C 1
ATOM 1533 O O . LEU A 1 203 ? 1.627 5.946 6.970 1.00 97.56 203 LEU A O 1
ATOM 1537 N N . ALA A 1 204 ? 2.469 3.855 7.066 1.00 97.38 204 ALA A N 1
ATOM 1538 C CA . ALA A 1 204 ? 3.432 4.133 8.113 1.00 97.38 204 ALA A CA 1
ATOM 1539 C C . ALA A 1 204 ? 4.425 5.238 7.715 1.00 97.38 204 ALA A C 1
ATOM 1541 O O . ALA A 1 204 ? 4.727 5.451 6.536 1.00 97.38 204 ALA A O 1
ATOM 1542 N N . ASP A 1 205 ? 4.917 5.978 8.705 1.00 95.88 205 ASP A N 1
ATOM 1543 C CA . ASP A 1 205 ? 6.053 6.878 8.539 1.00 95.88 205 ASP A CA 1
ATOM 1544 C C . ASP A 1 205 ? 7.386 6.101 8.574 1.00 95.88 205 ASP A C 1
ATOM 1546 O O . ASP A 1 205 ? 7.419 4.872 8.608 1.00 95.88 205 ASP A O 1
ATOM 1550 N N . GLU A 1 206 ? 8.512 6.816 8.559 1.00 94.31 206 GLU A N 1
ATOM 1551 C CA . GLU A 1 206 ? 9.852 6.206 8.595 1.00 94.31 206 GLU A CA 1
ATOM 1552 C C . GLU A 1 206 ? 10.139 5.403 9.880 1.00 94.31 206 GLU A C 1
ATOM 1554 O O . GLU A 1 206 ? 11.137 4.687 9.944 1.00 94.31 206 GLU A O 1
ATOM 1559 N N . ARG A 1 207 ? 9.298 5.530 10.914 1.00 93.25 207 ARG A N 1
ATOM 1560 C CA . ARG A 1 207 ? 9.430 4.831 12.199 1.00 93.25 207 ARG A CA 1
ATOM 1561 C C . ARG A 1 207 ? 8.548 3.592 12.289 1.00 93.25 207 ARG A C 1
ATOM 1563 O O . ARG A 1 207 ? 8.720 2.817 13.230 1.00 93.25 207 ARG A O 1
ATOM 1570 N N . GLY A 1 208 ? 7.592 3.421 11.380 1.00 93.44 208 GLY A N 1
ATOM 1571 C CA . GLY A 1 208 ? 6.719 2.257 11.388 1.00 93.44 208 GLY A CA 1
ATOM 1572 C C . GLY A 1 208 ? 7.384 0.988 10.842 1.00 93.44 208 GLY A C 1
ATOM 1573 O O . GLY A 1 208 ? 8.560 0.985 10.461 1.00 93.44 208 GLY A O 1
ATOM 1574 N N . PRO A 1 209 ? 6.650 -0.135 10.846 1.00 93.81 209 PRO A N 1
ATOM 1575 C CA . PRO A 1 209 ? 7.168 -1.414 10.397 1.00 93.81 209 PRO A CA 1
ATOM 1576 C C . PRO A 1 209 ? 7.525 -1.350 8.912 1.00 93.81 209 PRO A C 1
ATOM 1578 O O . PRO A 1 209 ? 6.784 -0.810 8.094 1.00 93.81 209 PRO A O 1
ATOM 1581 N N . SER A 1 210 ? 8.655 -1.954 8.553 1.00 92.94 210 SER A N 1
ATOM 1582 C CA . SER A 1 210 ? 8.991 -2.176 7.146 1.00 92.94 210 SER A CA 1
ATOM 1583 C C . SER A 1 210 ? 8.155 -3.320 6.568 1.00 92.94 210 SER A C 1
ATOM 1585 O O . SER A 1 210 ? 7.770 -4.248 7.284 1.00 92.94 210 SER A O 1
ATOM 1587 N N . THR A 1 211 ? 7.881 -3.275 5.260 1.00 93.31 211 THR A N 1
ATOM 1588 C CA . THR A 1 211 ? 7.210 -4.378 4.561 1.00 93.31 211 THR A CA 1
ATOM 1589 C C . THR A 1 211 ? 8.009 -5.675 4.743 1.00 93.31 211 THR A C 1
ATOM 1591 O O . THR A 1 211 ? 9.205 -5.695 4.430 1.00 93.31 211 THR A O 1
ATOM 1594 N N . PRO A 1 212 ? 7.389 -6.776 5.208 1.00 91.19 212 PRO A N 1
ATOM 1595 C CA . PRO A 1 212 ? 8.102 -8.031 5.410 1.00 91.19 212 PRO A CA 1
ATOM 1596 C C . PRO A 1 212 ? 8.771 -8.534 4.123 1.00 91.19 212 PRO A C 1
ATOM 1598 O O . PRO A 1 212 ? 8.177 -8.508 3.044 1.00 91.19 212 PRO A O 1
ATOM 1601 N N . LEU A 1 213 ? 9.994 -9.065 4.231 1.00 86.56 213 LEU A N 1
ATOM 1602 C CA . LEU A 1 213 ? 10.787 -9.501 3.069 1.00 86.56 213 LEU A CA 1
ATOM 1603 C C . LEU A 1 213 ? 10.077 -10.544 2.193 1.00 86.56 213 LEU A C 1
ATOM 1605 O O . LEU A 1 213 ? 10.240 -10.542 0.976 1.00 86.56 213 LEU A O 1
ATOM 1609 N N . TRP A 1 214 ? 9.274 -11.428 2.789 1.00 90.19 214 TRP A N 1
ATOM 1610 C CA . TRP A 1 214 ? 8.525 -12.438 2.038 1.00 90.19 214 TRP A CA 1
ATOM 1611 C C . TRP A 1 214 ? 7.426 -11.818 1.160 1.00 90.19 214 TRP A C 1
ATOM 1613 O O . TRP A 1 214 ? 7.159 -12.327 0.073 1.00 90.19 214 TRP A O 1
ATOM 1623 N N . VAL A 1 215 ? 6.826 -10.700 1.590 1.00 92.12 215 VAL A N 1
ATOM 1624 C CA . VAL A 1 215 ? 5.844 -9.933 0.805 1.00 92.12 215 VAL A CA 1
ATOM 1625 C C . VAL A 1 215 ? 6.539 -9.303 -0.395 1.00 92.12 215 VAL A C 1
ATOM 1627 O O . VAL A 1 215 ? 6.058 -9.430 -1.521 1.00 92.12 215 VAL A O 1
ATOM 1630 N N . TRP A 1 216 ? 7.707 -8.700 -0.159 1.00 91.25 216 TRP A N 1
ATOM 1631 C CA . TRP A 1 216 ? 8.548 -8.136 -1.212 1.00 91.25 216 TRP A CA 1
ATOM 1632 C C . TRP A 1 216 ? 8.983 -9.202 -2.229 1.00 91.25 216 TRP A C 1
ATOM 1634 O O . TRP A 1 216 ? 8.895 -8.987 -3.436 1.00 91.25 216 TRP A O 1
ATOM 1644 N N . LEU A 1 217 ? 9.375 -10.392 -1.761 1.00 86.06 217 LEU A N 1
ATOM 1645 C CA . LEU A 1 217 ? 9.733 -11.511 -2.635 1.00 86.06 217 LEU A CA 1
ATOM 1646 C C . LEU A 1 217 ? 8.531 -12.004 -3.454 1.00 86.06 217 LEU A C 1
ATOM 1648 O O . LEU A 1 217 ? 8.661 -12.260 -4.649 1.00 86.06 217 LEU A O 1
ATOM 1652 N N . ALA A 1 218 ? 7.352 -12.103 -2.837 1.00 86.81 218 ALA A N 1
ATOM 1653 C CA . ALA A 1 218 ? 6.126 -12.459 -3.545 1.00 86.81 218 ALA A CA 1
ATOM 1654 C C . ALA A 1 218 ? 5.765 -11.425 -4.626 1.00 86.81 218 ALA A C 1
ATOM 1656 O O . ALA A 1 218 ? 5.227 -11.792 -5.672 1.00 86.81 218 ALA A O 1
ATOM 1657 N N . ASP A 1 219 ? 6.090 -10.149 -4.409 1.00 90.25 219 ASP A N 1
ATOM 1658 C CA . ASP A 1 219 ? 5.855 -9.084 -5.384 1.00 90.25 219 ASP A CA 1
ATOM 1659 C C . ASP A 1 219 ? 6.746 -9.158 -6.611 1.00 90.25 219 ASP A C 1
ATOM 1661 O O . ASP A 1 219 ? 6.288 -8.774 -7.684 1.00 90.25 219 ASP A O 1
ATOM 1665 N N . LEU A 1 220 ? 7.955 -9.708 -6.482 1.00 84.06 220 LEU A N 1
ATOM 1666 C CA . LEU A 1 220 ? 8.850 -9.929 -7.617 1.00 84.06 220 LEU A CA 1
ATOM 1667 C C . LEU A 1 220 ? 8.338 -10.996 -8.589 1.00 84.06 220 LEU A C 1
ATOM 1669 O O . LEU A 1 220 ? 8.613 -10.919 -9.784 1.00 84.06 220 LEU A O 1
ATOM 1673 N N . VAL A 1 221 ? 7.628 -12.009 -8.087 1.00 91.00 221 VAL A N 1
ATOM 1674 C CA . VAL A 1 221 ? 7.156 -13.142 -8.904 1.00 91.00 221 VAL A CA 1
ATOM 1675 C C . VAL A 1 221 ? 5.789 -12.855 -9.531 1.00 91.00 221 VAL A C 1
ATOM 1677 O O . VAL A 1 221 ? 5.438 -13.436 -10.558 1.00 91.00 221 VAL A O 1
ATOM 1680 N N . ARG A 1 222 ? 4.999 -11.962 -8.928 1.00 87.69 222 ARG A N 1
ATOM 1681 C CA . ARG A 1 222 ? 3.648 -11.641 -9.397 1.00 87.69 222 ARG A CA 1
ATOM 1682 C C . ARG A 1 222 ? 3.672 -10.499 -10.417 1.00 87.69 222 ARG A C 1
ATOM 1684 O O . ARG A 1 222 ? 4.308 -9.480 -10.158 1.00 87.69 222 ARG A O 1
ATOM 1691 N N . PRO A 1 223 ? 2.946 -10.623 -11.542 1.00 87.88 223 PRO A N 1
ATOM 1692 C CA . PRO A 1 223 ? 2.784 -9.511 -12.467 1.00 87.88 223 PRO A CA 1
ATOM 1693 C C . PRO A 1 223 ? 2.020 -8.357 -11.794 1.00 87.88 223 PRO A C 1
ATOM 1695 O O . PRO A 1 223 ? 1.088 -8.592 -11.025 1.00 87.88 223 PRO A O 1
ATOM 1698 N N . GLY A 1 224 ? 2.412 -7.118 -12.101 1.00 87.75 224 GLY A N 1
ATOM 1699 C CA . GLY A 1 224 ? 1.752 -5.892 -11.634 1.00 87.75 224 GLY A CA 1
ATOM 1700 C C . GLY A 1 224 ? 2.575 -5.060 -10.645 1.00 87.75 224 GLY A C 1
ATOM 1701 O O . GLY A 1 224 ? 3.501 -5.558 -10.000 1.00 87.75 224 GLY A O 1
ATOM 1702 N N . ASP A 1 225 ? 2.221 -3.780 -10.516 1.00 90.75 225 ASP A N 1
ATOM 1703 C CA . ASP A 1 225 ? 2.919 -2.823 -9.649 1.00 90.75 225 ASP A CA 1
ATOM 1704 C C . ASP A 1 225 ? 2.721 -3.185 -8.162 1.00 90.75 225 ASP A C 1
ATOM 1706 O O . ASP A 1 225 ? 1.575 -3.304 -7.712 1.00 90.75 225 ASP A O 1
ATOM 1710 N N . PRO A 1 226 ? 3.795 -3.376 -7.371 1.00 92.38 226 PRO A N 1
ATOM 1711 C CA . PRO A 1 226 ? 3.674 -3.559 -5.925 1.00 92.38 226 PRO A CA 1
ATOM 1712 C C . PRO A 1 226 ? 2.985 -2.377 -5.229 1.00 92.38 226 PRO A C 1
ATOM 1714 O O . PRO A 1 226 ? 2.282 -2.589 -4.244 1.00 92.38 226 PRO A O 1
ATOM 1717 N N . PHE A 1 227 ? 3.142 -1.151 -5.745 1.00 94.19 227 PHE A N 1
ATOM 1718 C CA . PHE A 1 227 ? 2.504 0.035 -5.175 1.00 94.19 227 PHE A CA 1
ATOM 1719 C C . PHE A 1 227 ? 0.977 -0.017 -5.315 1.00 94.19 227 PHE A C 1
ATOM 1721 O O . PHE A 1 227 ? 0.285 0.182 -4.321 1.00 94.19 227 PHE A O 1
ATOM 1728 N N . SER A 1 228 ? 0.456 -0.357 -6.504 1.00 94.06 228 SER A N 1
ATOM 1729 C CA . SER A 1 228 ? -0.995 -0.512 -6.734 1.00 94.06 228 SER A CA 1
ATOM 1730 C C . SER A 1 228 ? -1.596 -1.528 -5.772 1.00 94.06 228 SER A C 1
ATOM 1732 O O . SER A 1 228 ? -2.583 -1.251 -5.106 1.00 94.06 228 SER A O 1
ATOM 1734 N N . ARG A 1 229 ? -0.930 -2.674 -5.601 1.00 94.19 229 ARG A N 1
ATOM 1735 C CA . ARG A 1 229 ? -1.409 -3.739 -4.711 1.00 94.19 229 ARG A CA 1
ATOM 1736 C C . ARG A 1 229 ? -1.411 -3.332 -3.238 1.00 94.19 229 ARG A C 1
ATOM 1738 O O . ARG A 1 229 ? -2.292 -3.747 -2.493 1.00 94.19 229 ARG A O 1
ATOM 1745 N N . ALA A 1 230 ? -0.420 -2.558 -2.800 1.00 95.50 230 ALA A N 1
ATOM 1746 C CA . ALA A 1 230 ? -0.385 -2.035 -1.436 1.00 95.50 230 ALA A CA 1
ATOM 1747 C C . ALA A 1 230 ? -1.472 -0.971 -1.209 1.00 95.50 230 ALA A C 1
ATOM 1749 O O . ALA A 1 230 ? -2.114 -0.974 -0.159 1.00 95.50 230 ALA A O 1
ATOM 1750 N N . LEU A 1 231 ? -1.718 -0.116 -2.207 1.00 96.31 231 LEU A N 1
ATOM 1751 C CA . LEU A 1 231 ? -2.800 0.864 -2.185 1.00 96.31 231 LEU A CA 1
ATOM 1752 C C . LEU A 1 231 ? -4.172 0.180 -2.134 1.00 96.31 231 LEU A C 1
ATOM 1754 O O . LEU A 1 231 ? -4.956 0.495 -1.249 1.00 96.31 231 LEU A O 1
ATOM 1758 N N . GLU A 1 232 ? -4.429 -0.783 -3.021 1.00 96.00 232 GLU A N 1
ATOM 1759 C CA . GLU A 1 232 ? -5.661 -1.584 -3.049 1.00 96.00 232 GLU A CA 1
ATOM 1760 C C . GLU A 1 232 ? -5.911 -2.244 -1.692 1.00 96.00 232 GLU A C 1
ATOM 1762 O O . GLU A 1 232 ? -6.971 -2.049 -1.110 1.00 96.00 232 GLU A O 1
ATOM 1767 N N . ARG A 1 233 ? -4.905 -2.917 -1.112 1.00 97.00 233 ARG A N 1
ATOM 1768 C CA . ARG A 1 233 ? -5.060 -3.510 0.226 1.00 97.00 233 ARG A CA 1
ATOM 1769 C C . ARG A 1 233 ? -5.291 -2.497 1.330 1.00 97.00 233 ARG A C 1
ATOM 1771 O O . ARG A 1 233 ? -6.037 -2.778 2.256 1.00 97.00 233 ARG A O 1
ATOM 1778 N N . THR A 1 234 ? -4.696 -1.317 1.231 1.00 97.44 234 THR A N 1
ATOM 1779 C CA . THR A 1 234 ? -4.965 -0.241 2.188 1.00 97.44 234 THR A CA 1
ATOM 1780 C C . THR A 1 234 ? -6.412 0.234 2.097 1.00 97.44 234 THR A C 1
ATOM 1782 O O . THR A 1 234 ? -7.034 0.475 3.126 1.00 97.44 234 THR A O 1
ATOM 1785 N N . LEU A 1 235 ? -6.952 0.364 0.884 1.00 97.06 235 LEU A N 1
ATOM 1786 C CA . LEU A 1 235 ? -8.341 0.765 0.670 1.00 97.06 235 LEU A CA 1
ATOM 1787 C C . LEU A 1 235 ? -9.319 -0.323 1.134 1.00 97.06 235 LEU A C 1
ATOM 1789 O O . LEU A 1 235 ? -10.258 0.011 1.849 1.00 97.06 235 LEU A O 1
ATOM 1793 N N . ASP A 1 236 ? -9.050 -1.595 0.824 1.00 97.56 236 ASP A N 1
ATOM 1794 C CA . ASP A 1 236 ? -9.858 -2.735 1.285 1.00 97.56 236 ASP A CA 1
ATOM 1795 C C . ASP A 1 236 ? -9.959 -2.774 2.822 1.00 97.56 236 ASP A C 1
ATOM 1797 O O . ASP A 1 236 ? -11.035 -2.973 3.383 1.00 97.56 236 ASP A O 1
ATOM 1801 N N . GLU A 1 237 ? -8.840 -2.559 3.524 1.00 97.94 237 GLU A N 1
ATOM 1802 C CA . GLU A 1 237 ? -8.800 -2.534 4.992 1.00 97.94 237 GLU A CA 1
ATOM 1803 C C . GLU A 1 237 ? -9.565 -1.331 5.572 1.00 97.94 237 GLU A C 1
ATOM 1805 O O . GLU A 1 237 ? -10.246 -1.454 6.591 1.00 97.94 237 GLU A O 1
ATOM 1810 N N . LEU A 1 238 ? -9.505 -0.163 4.920 1.00 97.06 238 LEU A N 1
ATOM 1811 C CA . LEU A 1 238 ? -10.294 1.007 5.322 1.00 97.06 238 LEU A CA 1
ATOM 1812 C C . LEU A 1 238 ? -11.798 0.791 5.100 1.00 97.06 238 LEU A C 1
ATOM 1814 O O . LEU A 1 238 ? -12.596 1.166 5.957 1.00 97.06 238 LEU A O 1
ATOM 1818 N N . GLU A 1 239 ? -12.186 0.151 3.999 1.00 96.56 239 GLU A N 1
ATOM 1819 C CA . GLU A 1 239 ? -13.580 -0.216 3.732 1.00 96.56 239 GLU A CA 1
ATOM 1820 C C . GLU A 1 239 ? -14.088 -1.249 4.752 1.00 96.56 239 GLU A C 1
ATOM 1822 O O . GLU A 1 239 ? -15.188 -1.112 5.293 1.00 96.56 239 GLU A O 1
ATOM 1827 N N . ALA A 1 240 ? -13.264 -2.242 5.105 1.00 96.38 240 ALA A N 1
ATOM 1828 C CA . ALA A 1 240 ? -13.593 -3.231 6.133 1.00 96.38 240 ALA A CA 1
ATOM 1829 C C . ALA A 1 240 ? -13.817 -2.593 7.520 1.00 96.38 240 ALA A C 1
ATOM 1831 O O . ALA A 1 240 ? -14.712 -3.005 8.273 1.00 96.38 240 ALA A O 1
ATOM 1832 N N . LEU A 1 241 ? -13.038 -1.558 7.854 1.00 95.62 241 LEU A N 1
ATOM 1833 C CA . LEU A 1 241 ? -13.220 -0.762 9.068 1.00 95.62 241 LEU A CA 1
ATOM 1834 C C . LEU A 1 241 ? -14.573 -0.034 9.073 1.00 95.62 241 LEU A C 1
ATOM 1836 O O . LEU A 1 241 ? -15.292 -0.085 10.075 1.00 95.62 241 LEU A O 1
ATOM 1840 N N . GLU A 1 242 ? -14.956 0.597 7.965 1.00 95.12 242 GLU A N 1
ATOM 1841 C CA . GLU A 1 242 ? -16.243 1.297 7.849 1.00 95.12 242 GLU A CA 1
ATOM 1842 C C . GLU A 1 242 ? -17.432 0.324 7.930 1.00 95.12 242 GLU A C 1
ATOM 1844 O O . GLU A 1 242 ? -18.362 0.543 8.715 1.00 95.12 242 GLU A O 1
ATOM 1849 N N . ALA A 1 243 ? -17.355 -0.814 7.233 1.00 94.31 243 ALA A N 1
ATOM 1850 C CA . ALA A 1 243 ? -18.390 -1.848 7.258 1.00 94.31 243 ALA A CA 1
ATOM 1851 C C . ALA A 1 243 ? -18.638 -2.411 8.674 1.00 94.31 243 ALA A C 1
ATOM 1853 O O . ALA A 1 243 ? -19.777 -2.701 9.058 1.00 94.31 243 ALA A O 1
ATOM 1854 N N . THR A 1 244 ? -17.584 -2.525 9.489 1.00 92.31 244 THR A N 1
ATOM 1855 C CA . THR A 1 244 ? -17.682 -3.001 10.879 1.00 92.31 244 THR A CA 1
ATOM 1856 C C . THR A 1 244 ? -18.447 -2.012 11.770 1.00 92.31 244 THR A C 1
ATOM 1858 O O . THR A 1 244 ? -19.236 -2.420 12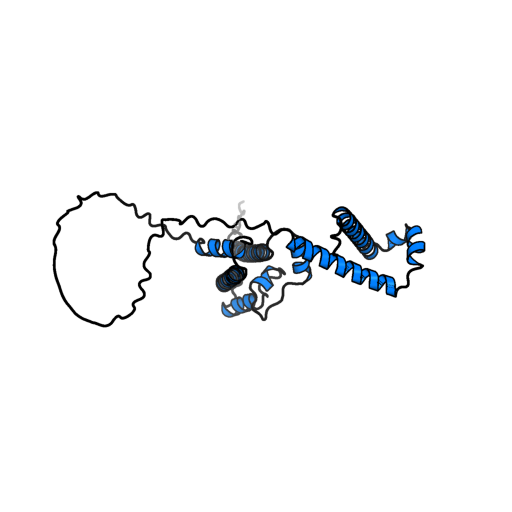.636 1.00 92.31 244 THR A O 1
ATOM 1861 N N . THR A 1 245 ? -18.272 -0.704 11.549 1.00 90.94 245 THR A N 1
ATOM 1862 C CA . THR A 1 245 ? -19.023 0.334 12.271 1.00 90.94 245 THR A CA 1
ATOM 1863 C C . THR A 1 245 ? -20.498 0.304 11.905 1.00 90.94 245 THR A C 1
ATOM 1865 O O . THR A 1 245 ? -21.337 0.301 12.805 1.00 90.94 245 THR A O 1
ATOM 1868 N N . GLU A 1 246 ? -20.832 0.208 10.615 1.00 89.69 246 GLU A N 1
ATOM 1869 C CA . GLU A 1 246 ? -22.228 0.157 10.166 1.00 89.69 246 GLU A CA 1
ATOM 1870 C C . GLU A 1 246 ? -22.977 -1.049 10.745 1.00 89.69 246 GLU A C 1
ATOM 1872 O O . GLU A 1 246 ? -24.103 -0.912 11.238 1.00 89.69 246 GLU A O 1
ATOM 1877 N N . ALA A 1 247 ? -22.331 -2.220 10.763 1.00 88.56 247 ALA A N 1
ATOM 1878 C CA . ALA A 1 247 ? -22.885 -3.425 11.372 1.00 88.56 247 ALA A CA 1
ATOM 1879 C C . ALA A 1 247 ? -23.158 -3.238 12.876 1.00 88.56 247 ALA A C 1
ATOM 1881 O O . ALA A 1 247 ? -24.202 -3.664 13.377 1.00 88.56 247 ALA A O 1
ATOM 1882 N N . THR A 1 248 ? -22.259 -2.551 13.586 1.00 88.88 248 THR A N 1
ATOM 1883 C CA . THR A 1 248 ? -22.398 -2.269 15.023 1.00 88.88 248 THR A CA 1
ATOM 1884 C C . THR A 1 248 ? -23.502 -1.244 15.297 1.00 88.88 248 THR A C 1
ATOM 1886 O O . THR A 1 248 ? -24.318 -1.437 16.199 1.00 88.88 248 THR A O 1
ATOM 1889 N N . THR A 1 249 ? -23.587 -0.174 14.501 1.00 87.25 249 THR A N 1
ATOM 1890 C CA . THR A 1 249 ? -24.601 0.881 14.658 1.00 87.25 249 THR A CA 1
ATOM 1891 C C . THR A 1 249 ? -26.012 0.389 14.333 1.00 87.25 249 THR A C 1
ATOM 1893 O O . THR A 1 249 ? -26.970 0.813 14.978 1.00 87.25 249 THR A O 1
ATOM 1896 N N . LYS A 1 250 ? -26.167 -0.538 13.380 1.00 82.88 250 LYS A N 1
ATOM 1897 C CA . LYS A 1 250 ? -27.475 -1.098 13.001 1.00 82.88 250 LYS A CA 1
ATOM 1898 C C . LYS A 1 250 ? -28.041 -2.089 14.034 1.00 82.88 250 LYS A C 1
ATOM 1900 O O . LYS A 1 250 ? -29.240 -2.362 14.033 1.00 82.88 250 LYS A O 1
ATOM 1905 N N . ALA A 1 251 ? -27.215 -2.608 14.944 1.00 72.44 251 ALA A N 1
ATOM 1906 C CA . ALA A 1 251 ? -27.571 -3.713 15.835 1.00 72.44 251 ALA A CA 1
ATOM 1907 C C . ALA A 1 251 ? -28.469 -3.449 17.082 1.00 72.44 251 ALA A C 1
ATOM 1909 O O . ALA A 1 251 ? -28.859 -4.449 17.688 1.00 72.44 251 ALA A O 1
ATOM 1910 N N . PRO A 1 252 ? -28.875 -2.234 17.522 1.00 61.28 252 PRO A N 1
ATOM 1911 C CA . PRO A 1 252 ? -29.519 -2.110 18.842 1.00 61.28 252 PRO A CA 1
ATOM 1912 C C . PRO A 1 252 ? -31.050 -1.908 18.861 1.00 61.28 252 PRO A C 1
ATOM 1914 O O . PRO A 1 252 ? -31.589 -1.604 19.921 1.00 61.28 252 PRO A O 1
ATOM 1917 N N . GLY A 1 253 ? -31.778 -2.072 17.747 1.00 63.22 253 GLY A N 1
ATOM 1918 C CA . GLY A 1 253 ? -33.220 -1.742 17.699 1.00 63.22 253 GLY A CA 1
ATOM 1919 C C . GLY A 1 253 ? -34.196 -2.896 17.448 1.00 63.22 253 GLY A C 1
ATOM 1920 O O . GLY A 1 253 ? -35.348 -2.832 17.874 1.00 63.22 253 GLY A O 1
ATOM 1921 N N . GLU A 1 254 ? -33.764 -3.962 16.770 1.00 59.84 254 GLU A N 1
ATOM 1922 C CA . GLU A 1 254 ? -34.686 -4.983 16.243 1.00 59.84 254 GLU A CA 1
ATOM 1923 C C . GLU A 1 254 ? -34.756 -6.278 17.057 1.00 59.84 254 GLU A C 1
ATOM 1925 O O . GLU A 1 254 ? -35.461 -7.213 16.680 1.00 59.84 254 GLU A O 1
ATOM 1930 N N . ARG A 1 255 ? -34.212 -6.282 18.285 1.00 60.22 255 ARG A N 1
ATOM 1931 C CA . ARG A 1 255 ? -34.841 -7.054 19.373 1.00 60.22 255 ARG A CA 1
ATOM 1932 C C . ARG A 1 255 ? -36.095 -6.318 19.818 1.00 60.22 255 ARG A C 1
ATOM 1934 O O . ARG A 1 255 ? -36.239 -5.870 20.952 1.00 60.22 255 ARG A O 1
ATOM 1941 N N . ARG A 1 256 ? -37.003 -6.204 18.850 1.00 60.12 256 ARG A N 1
ATOM 1942 C CA . ARG A 1 256 ? -38.409 -5.923 19.014 1.00 60.12 256 ARG A CA 1
ATOM 1943 C C . ARG A 1 256 ? -38.855 -6.856 20.116 1.00 60.12 256 ARG A C 1
ATOM 1945 O O . ARG A 1 256 ? -38.900 -8.071 19.945 1.00 60.12 256 ARG A O 1
ATOM 1952 N N . VAL A 1 257 ? -39.089 -6.239 21.262 1.00 65.44 257 VAL A N 1
ATOM 1953 C CA . VAL A 1 257 ? -39.898 -6.726 22.358 1.00 65.44 257 VAL A CA 1
ATOM 1954 C C . VAL A 1 257 ? -41.125 -7.379 21.718 1.00 65.44 257 VAL A C 1
ATOM 1956 O O . VAL A 1 257 ? -42.110 -6.716 21.405 1.00 65.44 257 VAL A O 1
ATOM 1959 N N . GLY A 1 258 ? -41.037 -8.687 21.459 1.00 63.38 258 GLY A N 1
ATOM 1960 C CA . GLY A 1 258 ? -42.177 -9.582 21.480 1.00 63.38 258 GLY A CA 1
ATOM 1961 C C . GLY A 1 258 ? -42.640 -9.503 22.921 1.00 63.38 258 GLY A C 1
ATOM 1962 O O . GLY A 1 258 ? -42.101 -10.153 23.804 1.00 63.38 258 GLY A O 1
ATOM 1963 N N . ARG A 1 259 ? -43.406 -8.462 23.245 1.00 63.91 259 ARG A N 1
ATOM 1964 C CA . ARG A 1 259 ? -44.854 -8.548 23.232 1.00 63.91 259 ARG A CA 1
ATOM 1965 C C . ARG A 1 259 ? -45.180 -9.801 24.016 1.00 63.91 259 ARG A C 1
ATOM 1967 O O . ARG A 1 259 ? -45.423 -10.856 23.443 1.00 63.91 259 ARG A O 1
ATOM 1974 N N . HIS A 1 260 ? -45.110 -9.632 25.337 1.00 58.25 260 HIS A N 1
ATOM 1975 C CA . HIS A 1 260 ? -45.978 -10.309 26.282 1.00 58.25 260 HIS A CA 1
ATOM 1976 C C . HIS A 1 260 ? -47.366 -10.405 25.647 1.00 58.25 260 HIS A C 1
ATOM 1978 O O . HIS A 1 260 ? -48.198 -9.505 25.761 1.00 58.25 260 HIS A O 1
ATOM 1984 N N . ARG A 1 261 ? -47.593 -11.485 24.907 1.00 68.00 261 ARG A N 1
ATOM 1985 C CA . ARG A 1 261 ? -48.917 -11.940 24.561 1.00 68.00 261 ARG A CA 1
ATOM 1986 C C . ARG A 1 261 ? -49.399 -12.582 25.850 1.00 68.00 261 ARG A C 1
ATOM 1988 O O . ARG A 1 261 ? -49.107 -13.735 26.136 1.00 68.00 261 ARG A O 1
ATOM 1995 N N . ARG A 1 262 ? -49.998 -11.738 26.696 1.00 65.94 262 ARG A N 1
ATOM 1996 C CA . ARG A 1 262 ? -50.959 -12.164 27.708 1.00 65.94 262 ARG A CA 1
ATOM 1997 C C . ARG A 1 262 ? -51.973 -13.036 26.972 1.00 65.94 262 ARG A C 1
ATOM 1999 O O . ARG A 1 262 ? -52.821 -12.503 26.270 1.00 65.94 262 ARG A O 1
ATOM 2006 N N . GLU A 1 263 ? -51.847 -14.346 27.097 1.00 64.38 263 GLU A N 1
ATOM 2007 C CA . GLU A 1 263 ? -52.985 -15.246 26.957 1.00 64.38 263 GLU A CA 1
ATOM 2008 C C . GLU A 1 263 ? -53.347 -15.655 28.378 1.00 64.38 263 GLU A C 1
ATOM 2010 O O . GLU A 1 263 ? -52.780 -16.566 28.972 1.00 64.38 263 GLU A O 1
ATOM 2015 N N . GLY A 1 264 ? -54.207 -14.829 28.962 1.00 73.81 264 GLY A N 1
ATOM 2016 C CA . GLY A 1 264 ? -55.025 -15.161 30.109 1.00 73.81 264 GLY A CA 1
ATOM 2017 C C . GLY A 1 264 ? -56.440 -14.770 29.721 1.00 73.81 264 GLY A C 1
ATOM 2018 O O . GLY A 1 264 ? -56.759 -13.590 29.765 1.00 73.81 264 GLY A O 1
ATOM 2019 N N . GLU A 1 265 ? -57.197 -15.750 29.245 1.00 62.00 265 GLU A N 1
ATOM 2020 C CA . GLU A 1 265 ? -58.645 -15.799 28.984 1.00 62.00 265 GLU A CA 1
ATOM 2021 C C . GLU A 1 265 ? -58.829 -17.217 28.412 1.00 62.00 265 GLU A C 1
ATOM 2023 O O . GLU A 1 265 ? -58.198 -17.539 27.411 1.00 62.00 265 GLU A O 1
ATOM 2028 N N . THR A 1 266 ? -59.522 -18.180 29.011 1.00 67.25 266 THR A N 1
ATOM 2029 C CA . THR A 1 266 ? -60.588 -18.231 30.024 1.00 67.25 266 THR A CA 1
ATOM 2030 C C . THR A 1 266 ? -60.638 -19.648 30.584 1.00 67.25 266 THR A C 1
ATOM 2032 O O . THR A 1 266 ? -60.382 -20.575 29.779 1.00 67.25 266 THR A O 1
#

Sequence (266 aa):
MSRTPSTRELLVAVALAGAALALGTTAVLRPTLLEQVPALESALGGLEPRTVVLASILGTLGVAALVGVAGKLRRPPVEPLRSTPATGATDSASRCSRNRSRTGVREQSRERDEQPKDRNEHRSESTTYPVVGEPYDRYVALATTYDDEPRAVRDGARKTLVETLRPVAARTYANTTGRPRDEARRAIETGSWTDDPRAGPFLADERGPSTPLWVWLADLVRPGDPFSRALERTLDELEALEATTEATTKAPGERRVGRHRREGET

Radius of gyration: 33.0 Å; chains: 1; bounding box: 97×103×66 Å

InterPro domains:
  IPR006311 Twin-arginine translocation pathway, signal sequence [PS51318] (1-39)
  IPR055693 Protein of unknown function DUF7269 [PF23933] (19-234)

Foldseek 3Di:
DDDDDDPVVVVVVVVVLVVVVVVVVCCVVPVPVVVVCVVVVVVCVPDDPVNVVVVVVVSVVVVVVVLVVVVVVPPDPPPPPDPDPDPDPDDDDPPDDDDDDDDDDDDDDDDDDDDDPDDPPPPPPVPPDPDVCVVVVVLVCLLFDDRPDDPVSNVVSLVVNLVVVLLVQLVLLCVLVVNDSVVSSVQQQQLVSDPPLLQSQSNHHPNHDDRDVVLVVVVSVDDGDSSVVSVVVNVVVSVVSVVNSVVVVPPDDPVPPPDPPPPDDD

pLDDT: mean 75.73, std 17.68, range [37.5, 98.25]